Protein AF-A0A238WGT2-F1 (afdb_monomer_lite)

InterPro domains:
  IPR007325 Kynurenine formamidase/cyclase-like [PF04199] (115-267)
  IPR007325 Kynurenine formamidase/cyclase-like [PTHR31118] (104-323)
  IPR037175 Kynurenine formamidase superfamily [G3DSA:3.50.30.50] (111-325)
  IPR037175 Kynurenine formamidase superfamily [SSF102198] (112-325)

Structure (mmCIF, N/CA/C/O backbone):
data_AF-A0A238WGT2-F1
#
_entry.id   AF-A0A238WGT2-F1
#
loop_
_atom_site.group_PDB
_atom_site.id
_atom_site.type_symbol
_atom_site.label_atom_id
_atom_site.label_alt_id
_atom_site.label_comp_id
_atom_site.label_asym_id
_atom_site.label_entity_id
_atom_site.label_seq_id
_atom_site.pdbx_PDB_ins_code
_atom_site.Cartn_x
_atom_site.Cartn_y
_atom_site.Cartn_z
_atom_site.occupancy
_atom_site.B_iso_or_equiv
_atom_site.auth_seq_id
_atom_site.auth_comp_id
_atom_site.auth_asym_id
_atom_site.auth_atom_id
_atom_site.pdbx_PDB_model_num
ATOM 1 N N . MET A 1 1 ? -18.413 21.903 -13.017 1.00 26.69 1 MET A N 1
ATOM 2 C CA . MET A 1 1 ? -17.947 20.716 -13.764 1.00 26.69 1 MET A CA 1
ATOM 3 C C . MET A 1 1 ? -17.302 21.183 -15.058 1.00 26.69 1 MET A C 1
ATOM 5 O O . MET A 1 1 ? -17.995 21.780 -15.870 1.00 26.69 1 MET A O 1
ATOM 9 N N . CYS A 1 2 ? -15.996 20.974 -15.221 1.00 23.08 2 CYS A N 1
ATOM 10 C CA . CYS A 1 2 ? -15.289 21.201 -16.483 1.00 23.08 2 CYS A CA 1
ATOM 11 C C . CYS A 1 2 ? -15.112 19.844 -17.167 1.00 23.08 2 CYS A C 1
ATOM 13 O O . CYS A 1 2 ? -14.593 18.926 -16.542 1.00 23.08 2 CYS A O 1
ATOM 15 N N . TYR A 1 3 ? -15.532 19.716 -18.422 1.00 24.19 3 TYR A N 1
ATOM 16 C CA . TYR A 1 3 ? -15.212 18.550 -19.243 1.00 24.19 3 TYR A CA 1
ATOM 17 C C . TYR A 1 3 ? -14.010 18.883 -20.130 1.00 24.19 3 TYR A C 1
ATOM 19 O O . TYR A 1 3 ? -13.953 19.965 -20.715 1.00 24.19 3 TYR A O 1
ATOM 27 N N . LEU A 1 4 ? -13.052 17.960 -20.219 1.00 26.59 4 LEU A N 1
ATOM 28 C CA . LEU A 1 4 ? -11.922 18.031 -21.141 1.00 26.59 4 LEU A CA 1
ATOM 29 C C . LEU A 1 4 ? -12.291 17.255 -22.411 1.00 26.59 4 LEU A C 1
ATOM 31 O O . LEU A 1 4 ? -12.541 16.055 -22.344 1.00 26.59 4 LEU A O 1
ATOM 35 N N . ALA A 1 5 ? -12.321 17.923 -23.563 1.00 28.22 5 ALA A N 1
ATOM 36 C CA . ALA A 1 5 ? -12.436 17.267 -24.863 1.00 28.22 5 ALA A CA 1
ATOM 37 C C . ALA A 1 5 ? -11.091 17.369 -25.596 1.00 28.22 5 ALA A C 1
ATOM 39 O O . ALA A 1 5 ? -10.565 18.466 -25.779 1.00 28.22 5 ALA A O 1
ATOM 40 N N . ILE A 1 6 ? -10.530 16.229 -26.004 1.00 28.89 6 ILE A N 1
ATOM 41 C CA . ILE A 1 6 ? -9.294 16.160 -26.793 1.00 28.89 6 ILE A CA 1
ATOM 42 C C . ILE A 1 6 ? -9.681 16.185 -28.273 1.00 28.89 6 ILE A C 1
ATOM 44 O O . ILE A 1 6 ? -10.348 15.271 -28.751 1.00 28.89 6 ILE A O 1
ATOM 48 N N . VAL A 1 7 ? -9.242 17.205 -29.012 1.00 28.61 7 VAL A N 1
ATOM 49 C CA . VAL A 1 7 ? -9.405 17.277 -30.473 1.00 28.61 7 VAL A CA 1
ATOM 50 C C . VAL A 1 7 ? -8.024 17.223 -31.125 1.00 28.61 7 VAL A C 1
ATOM 52 O O . VAL A 1 7 ? -7.160 18.040 -30.810 1.00 28.61 7 VAL A O 1
ATOM 55 N N . ARG A 1 8 ? -7.805 16.265 -32.036 1.00 30.17 8 ARG A N 1
ATOM 56 C CA . ARG A 1 8 ? -6.614 16.213 -32.904 1.00 30.17 8 ARG A CA 1
ATOM 57 C C . ARG A 1 8 ? -6.894 16.971 -34.204 1.00 30.17 8 ARG A C 1
ATOM 59 O O . ARG A 1 8 ? -7.893 16.690 -34.861 1.00 30.17 8 ARG A O 1
ATOM 66 N N . ARG A 1 9 ? -5.997 17.875 -34.612 1.00 30.17 9 ARG A N 1
ATOM 67 C CA . ARG A 1 9 ? -5.929 18.364 -36.001 1.00 30.17 9 ARG A CA 1
ATOM 68 C C . ARG A 1 9 ? -5.002 17.469 -36.821 1.00 30.17 9 ARG A C 1
ATOM 70 O O . ARG A 1 9 ? -3.969 17.026 -36.330 1.00 30.17 9 ARG A O 1
ATOM 77 N N . CYS A 1 10 ? -5.368 17.230 -38.073 1.00 30.31 10 CYS A N 1
ATOM 78 C CA . CYS A 1 10 ? -4.469 16.731 -39.107 1.00 30.31 10 CYS A CA 1
ATOM 79 C C . CYS A 1 10 ? -4.524 17.740 -40.251 1.00 30.31 10 CYS A C 1
ATOM 81 O O . CYS A 1 10 ? -5.537 17.823 -40.942 1.00 30.31 10 CYS A O 1
ATOM 83 N N . ASP A 1 11 ? -3.457 18.512 -40.427 1.00 40.62 11 ASP A N 1
ATOM 84 C CA . ASP A 1 11 ? -3.328 19.427 -41.556 1.00 40.62 11 ASP A CA 1
ATOM 85 C C . ASP A 1 11 ? -2.572 18.686 -42.669 1.00 40.62 11 ASP A C 1
ATOM 87 O O . ASP A 1 11 ? -1.388 18.379 -42.538 1.00 40.62 11 ASP A O 1
ATOM 91 N N . GLY A 1 12 ? -3.262 18.350 -43.761 1.00 35.09 12 GLY A N 1
ATOM 92 C CA . GLY A 1 12 ? -2.649 17.734 -44.937 1.00 35.09 12 GLY A CA 1
ATOM 93 C C . GLY A 1 12 ? -3.523 17.896 -46.175 1.00 35.09 12 GLY A C 1
ATOM 94 O O . GLY A 1 12 ? -4.559 17.249 -46.299 1.00 35.09 12 GLY A O 1
ATOM 95 N N . SER A 1 13 ? -3.116 18.765 -47.100 1.00 41.12 13 SER A N 1
ATOM 96 C CA . SER A 1 13 ? -3.701 18.877 -48.437 1.00 41.12 13 SER A CA 1
ATOM 97 C C . SER A 1 13 ? -3.172 17.748 -49.333 1.00 41.12 13 SER A C 1
ATOM 99 O O . SER A 1 13 ? -1.973 17.653 -49.584 1.00 41.12 13 SER A O 1
ATOM 101 N N . GLY A 1 14 ? -4.060 16.875 -49.815 1.00 37.47 14 GLY A N 1
ATOM 102 C CA . GLY A 1 14 ? -3.740 15.852 -50.819 1.00 37.47 14 GLY A CA 1
ATOM 103 C C . GLY A 1 14 ? -4.192 16.281 -52.216 1.00 37.47 14 GLY A C 1
ATOM 104 O O . GLY A 1 14 ? -5.298 16.797 -52.370 1.00 37.47 14 GLY A O 1
ATOM 105 N N . THR A 1 15 ? -3.357 16.072 -53.235 1.00 40.97 15 THR A N 1
ATOM 106 C CA . THR A 1 15 ? -3.726 16.211 -54.654 1.00 40.97 15 THR A CA 1
ATOM 107 C C . THR A 1 15 ? -4.250 14.884 -55.216 1.00 40.97 15 THR A C 1
ATOM 109 O O . THR A 1 15 ? -3.854 13.802 -54.778 1.00 40.97 15 THR A O 1
ATOM 112 N N . VAL A 1 16 ? -5.175 14.976 -56.176 1.00 36.75 16 VAL A N 1
ATOM 113 C CA . VAL A 1 16 ? -5.841 13.848 -56.850 1.00 36.75 16 VAL A CA 1
ATOM 114 C C . VAL A 1 16 ? -5.266 13.720 -58.260 1.00 36.75 16 VAL A C 1
ATOM 116 O O . VAL A 1 16 ? -5.071 14.741 -58.917 1.00 36.75 16 VAL A O 1
ATOM 119 N N . ASP A 1 17 ? -4.972 12.502 -58.716 1.00 41.25 17 ASP A N 1
ATOM 120 C CA . ASP A 1 17 ? -4.524 12.270 -60.098 1.00 41.25 17 ASP A CA 1
ATOM 121 C C . ASP A 1 17 ? -5.691 12.259 -61.108 1.00 41.25 17 ASP A C 1
ATOM 123 O O . ASP A 1 17 ? -6.863 12.170 -60.736 1.00 41.25 17 ASP A O 1
ATOM 127 N N . ASP A 1 18 ? -5.383 12.303 -62.409 1.00 37.22 18 ASP A N 1
ATOM 128 C CA . ASP A 1 18 ? -6.375 12.369 -63.503 1.00 37.22 18 ASP A CA 1
ATOM 129 C C . ASP A 1 18 ? -7.261 11.110 -63.638 1.00 37.22 18 ASP A C 1
ATOM 131 O O . ASP A 1 18 ? -8.095 11.011 -64.541 1.00 37.22 18 ASP A O 1
ATOM 135 N N . ARG A 1 19 ? -7.096 10.123 -62.748 1.00 38.66 19 ARG A N 1
ATOM 136 C CA . ARG A 1 19 ? -7.958 8.938 -62.633 1.00 38.66 19 ARG A CA 1
ATOM 137 C C . ARG A 1 19 ? -8.710 8.883 -61.301 1.00 38.66 19 ARG A C 1
ATOM 139 O O . ARG A 1 19 ? -9.346 7.871 -61.008 1.00 38.66 19 ARG A O 1
ATOM 146 N N . GLY A 1 20 ? -8.673 9.958 -60.516 1.00 33.28 20 GLY A N 1
ATOM 147 C CA . GLY A 1 20 ? -9.468 10.115 -59.303 1.00 33.28 20 GLY A CA 1
ATOM 148 C C . GLY A 1 20 ? -8.903 9.414 -58.067 1.00 33.28 20 GLY A C 1
ATOM 149 O O . GLY A 1 20 ? -9.661 9.185 -57.123 1.00 33.28 20 GLY A O 1
ATOM 150 N N . ARG A 1 21 ? -7.612 9.053 -58.025 1.00 35.56 21 ARG A N 1
ATOM 151 C CA . ARG A 1 21 ? -7.002 8.470 -56.816 1.00 35.56 21 ARG A CA 1
ATOM 152 C C . ARG A 1 21 ? -6.367 9.553 -55.945 1.00 35.56 21 ARG A C 1
ATOM 154 O O . ARG A 1 21 ? -5.552 10.346 -56.408 1.00 35.56 21 ARG A O 1
ATOM 161 N N . VAL A 1 22 ? -6.728 9.560 -54.660 1.00 35.34 22 VAL A N 1
ATOM 162 C CA . VAL A 1 22 ? -6.072 10.376 -53.628 1.00 35.34 22 VAL A CA 1
ATOM 163 C C . VAL A 1 22 ? -4.760 9.695 -53.242 1.00 35.34 22 VAL A C 1
ATOM 165 O O . VAL A 1 22 ? -4.776 8.586 -52.707 1.00 35.34 22 VAL A O 1
ATOM 168 N N . VAL A 1 23 ? -3.625 10.349 -53.487 1.00 38.75 23 VAL A N 1
ATOM 169 C CA . VAL A 1 23 ? -2.317 9.892 -52.995 1.00 38.75 23 VAL A CA 1
ATOM 170 C C . VAL A 1 23 ? -2.049 10.594 -51.662 1.00 38.75 23 VAL A C 1
ATOM 172 O O . VAL A 1 23 ? -1.598 11.736 -51.629 1.00 38.75 23 VAL A O 1
ATOM 175 N N . ALA A 1 24 ? -2.378 9.950 -50.542 1.00 35.47 24 ALA A N 1
ATOM 176 C CA . ALA A 1 24 ? -2.123 10.513 -49.216 1.00 35.47 24 ALA A CA 1
ATOM 177 C C . ALA A 1 24 ? -0.643 10.340 -48.820 1.00 35.47 24 ALA A C 1
ATOM 179 O O . ALA A 1 24 ? -0.121 9.226 -48.827 1.00 35.47 24 ALA A O 1
ATOM 180 N N . ARG A 1 25 ? 0.032 11.429 -48.424 1.00 35.84 25 ARG A N 1
ATOM 181 C CA . ARG A 1 25 ? 1.231 11.354 -47.568 1.00 35.84 25 ARG A CA 1
ATOM 182 C C . ARG A 1 25 ? 0.781 11.194 -46.111 1.00 35.84 25 ARG A C 1
ATOM 184 O O . ARG A 1 25 ? -0.192 11.820 -45.703 1.00 35.84 25 ARG A O 1
ATOM 191 N N . ALA A 1 26 ? 1.487 10.367 -45.341 1.00 31.38 26 ALA A N 1
ATOM 192 C CA . ALA A 1 26 ? 1.219 10.149 -43.918 1.00 31.38 26 ALA A CA 1
ATOM 193 C C . ALA A 1 26 ? 1.292 11.469 -43.112 1.00 31.38 26 ALA A C 1
ATOM 195 O O . ALA A 1 26 ? 2.243 12.229 -43.317 1.00 31.38 26 ALA A O 1
ATOM 196 N N . PRO A 1 27 ? 0.339 11.765 -42.204 1.00 33.88 27 PRO A N 1
ATOM 197 C CA . PRO A 1 27 ? 0.406 12.962 -41.372 1.00 33.88 27 PRO A CA 1
ATOM 198 C C . PRO A 1 27 ? 1.321 12.748 -40.154 1.00 33.88 27 PRO A C 1
ATOM 200 O O . PRO A 1 27 ? 1.252 11.718 -39.483 1.00 33.88 27 PRO A O 1
ATOM 203 N N . SER A 1 28 ? 2.155 13.746 -39.845 1.00 34.22 28 SER A N 1
ATOM 204 C CA . SER A 1 28 ? 2.862 13.866 -38.566 1.00 34.22 28 SER A CA 1
ATOM 205 C C . SER A 1 28 ? 1.940 14.484 -37.503 1.00 34.22 28 SER A C 1
ATOM 207 O O . SER A 1 28 ? 1.147 15.382 -37.782 1.00 34.22 28 SER A O 1
ATOM 209 N N . LEU A 1 29 ? 2.022 13.997 -36.262 1.00 29.33 29 LEU A N 1
ATOM 210 C CA . LEU A 1 29 ? 1.257 14.523 -35.127 1.00 29.33 29 LEU A CA 1
ATOM 211 C C . LEU A 1 29 ? 1.860 15.848 -34.646 1.00 29.33 29 LEU A C 1
ATOM 213 O O . LEU A 1 29 ? 3.020 15.890 -34.243 1.00 29.33 29 LEU A O 1
ATOM 217 N N . SER A 1 30 ? 1.084 16.933 -34.625 1.00 28.44 30 SER A N 1
ATOM 218 C CA . SER A 1 30 ? 1.462 18.164 -33.918 1.00 28.44 30 SER A CA 1
ATOM 219 C C . SER A 1 30 ? 0.231 18.887 -33.355 1.00 28.44 30 SER A C 1
ATOM 221 O O . SER A 1 30 ? -0.647 19.310 -34.098 1.00 28.44 30 SER A O 1
ATOM 223 N N . SER A 1 31 ? 0.245 19.082 -32.030 1.00 28.31 31 SER A N 1
ATOM 224 C CA . SER A 1 31 ? -0.565 19.981 -31.175 1.00 28.31 31 SER A CA 1
ATOM 225 C C . SER A 1 31 ? -2.000 19.590 -30.741 1.00 28.31 31 SER A C 1
ATOM 227 O O . SER A 1 31 ? -2.835 19.143 -31.523 1.00 28.31 31 SER A O 1
ATOM 229 N N . VAL A 1 32 ? -2.261 19.799 -29.437 1.00 29.34 32 VAL A N 1
ATOM 230 C CA . VAL A 1 32 ? -3.549 19.685 -28.719 1.00 29.34 32 VAL A CA 1
ATOM 231 C C . VAL A 1 32 ? -3.997 21.097 -28.322 1.00 29.34 32 VAL A C 1
ATOM 233 O O . VAL A 1 32 ? -3.206 21.841 -27.746 1.00 29.34 32 VAL A O 1
ATOM 236 N N . LEU A 1 33 ? -5.252 21.467 -28.602 1.00 29.23 33 LEU A N 1
ATOM 237 C CA . LEU A 1 33 ? -5.846 22.748 -28.198 1.00 29.23 33 LEU A CA 1
ATOM 238 C C . LEU A 1 33 ? -6.937 22.506 -27.142 1.00 29.23 33 LEU A C 1
ATOM 240 O O . LEU A 1 33 ? -7.889 21.773 -27.401 1.00 29.23 33 LEU A O 1
ATOM 244 N N . ALA A 1 34 ? -6.818 23.133 -25.970 1.00 28.25 34 ALA A N 1
ATOM 245 C CA . ALA A 1 34 ? -7.840 23.105 -24.924 1.00 28.25 34 ALA A CA 1
ATOM 246 C C . ALA A 1 34 ? -8.763 24.329 -25.047 1.00 28.25 34 ALA A C 1
ATOM 248 O O . ALA A 1 34 ? -8.285 25.462 -25.087 1.00 28.25 34 ALA A O 1
ATOM 249 N N . VAL A 1 35 ? -10.084 24.119 -25.075 1.00 31.41 35 VAL A N 1
ATOM 250 C CA . VAL A 1 35 ? -11.078 25.208 -25.077 1.00 31.41 35 VAL A CA 1
ATOM 251 C C . VAL A 1 35 ? -11.873 25.184 -23.773 1.00 31.41 35 VAL A C 1
ATOM 253 O O . VAL A 1 35 ? -12.402 24.152 -23.368 1.00 31.41 35 VAL A O 1
ATOM 256 N N . ARG A 1 36 ? -11.959 26.344 -23.112 1.00 27.95 36 ARG A N 1
ATOM 257 C CA . ARG A 1 36 ? -12.749 26.569 -21.893 1.00 27.95 36 ARG A CA 1
ATOM 258 C C . ARG A 1 36 ? -14.203 26.852 -22.289 1.00 27.95 36 ARG A C 1
ATOM 260 O O . ARG A 1 36 ? -14.454 27.848 -22.959 1.00 27.95 36 ARG A O 1
ATOM 267 N N . ALA A 1 37 ? -15.151 26.026 -21.853 1.00 35.09 37 ALA A N 1
ATOM 268 C CA . ALA A 1 37 ? -16.579 26.336 -21.946 1.00 35.09 37 ALA A CA 1
ATOM 269 C C . ALA A 1 37 ? -17.114 26.745 -20.564 1.00 35.09 37 ALA A C 1
ATOM 271 O O . ALA A 1 37 ? -16.886 26.044 -19.578 1.00 35.09 37 ALA A O 1
ATOM 272 N N . SER A 1 38 ? -17.817 27.876 -20.483 1.00 29.98 38 SER A N 1
ATOM 273 C CA . SER A 1 38 ? -18.558 28.304 -19.292 1.00 29.98 38 SER A CA 1
ATOM 274 C C . SER A 1 38 ? -20.045 27.989 -19.465 1.00 29.98 38 SER A C 1
ATOM 276 O O . SER A 1 38 ? -20.649 28.325 -20.480 1.00 29.98 38 SER A O 1
ATOM 278 N N . ALA A 1 39 ? -20.650 27.333 -18.473 1.00 31.39 39 ALA A N 1
ATOM 279 C CA . ALA A 1 39 ? -22.094 27.113 -18.430 1.00 31.39 39 ALA A CA 1
ATOM 280 C C . ALA A 1 39 ? -22.787 28.320 -17.775 1.00 31.39 39 ALA A C 1
ATOM 282 O O . ALA A 1 39 ? -22.344 28.777 -16.720 1.00 31.39 39 ALA A O 1
ATOM 283 N N . SER A 1 40 ? -23.875 28.826 -18.365 1.00 34.78 40 SER A N 1
ATOM 284 C CA . SER A 1 40 ? -24.793 29.743 -17.674 1.00 34.78 40 SER A CA 1
ATOM 285 C C . SER A 1 40 ? -25.945 28.959 -17.029 1.00 34.78 40 SER A C 1
ATOM 287 O O . SER A 1 40 ? -26.237 27.826 -17.416 1.00 34.78 40 SER A O 1
ATOM 289 N N . ALA A 1 41 ? -26.583 29.560 -16.019 1.00 34.31 41 ALA A N 1
ATOM 290 C CA . ALA A 1 41 ? -27.496 28.938 -15.049 1.00 34.31 41 ALA A CA 1
ATOM 291 C C . ALA A 1 41 ? -28.841 28.402 -15.600 1.00 34.31 41 ALA A C 1
ATOM 293 O O . ALA A 1 41 ? -29.766 28.150 -14.835 1.00 34.31 41 ALA A O 1
ATOM 294 N N . ALA A 1 42 ? -28.956 28.188 -16.907 1.00 36.97 42 ALA A N 1
ATOM 295 C CA . ALA A 1 42 ? -30.130 27.613 -17.553 1.00 36.97 42 ALA A CA 1
ATOM 296 C C . ALA A 1 42 ? -29.730 26.489 -18.522 1.00 36.97 42 ALA A C 1
ATOM 298 O O . ALA A 1 42 ? -30.092 26.523 -19.692 1.00 36.97 42 ALA A O 1
ATOM 299 N N . GLY A 1 43 ? -28.927 25.525 -18.055 1.00 32.06 43 GLY A N 1
ATOM 300 C CA . GLY A 1 43 ? -28.839 24.161 -18.606 1.00 32.06 43 GLY A CA 1
ATOM 301 C C . GLY A 1 43 ? -28.641 23.978 -20.119 1.00 32.06 43 GLY A C 1
ATOM 302 O O . GLY A 1 43 ? -28.912 22.891 -20.615 1.00 32.06 43 GLY A O 1
ATOM 303 N N . THR A 1 44 ? -28.180 24.987 -20.861 1.00 28.20 44 THR A N 1
ATOM 304 C CA . THR A 1 44 ? -28.072 24.932 -22.325 1.00 28.20 44 THR A CA 1
ATOM 305 C C . THR A 1 44 ? -26.645 25.281 -22.735 1.00 28.20 44 THR A C 1
ATOM 307 O O . THR A 1 44 ? -26.197 26.412 -22.547 1.00 28.20 44 THR A O 1
ATOM 310 N N . LEU A 1 45 ? -25.915 24.303 -23.282 1.00 31.64 45 LEU A N 1
ATOM 311 C CA . LEU A 1 45 ? -24.632 24.537 -23.947 1.00 31.64 45 LEU A CA 1
ATOM 312 C C . LEU A 1 45 ? -24.900 25.215 -25.297 1.00 31.64 45 LEU A C 1
ATOM 314 O O . LEU A 1 45 ? -25.470 24.602 -26.196 1.00 31.64 45 LEU A O 1
ATOM 318 N N . ALA A 1 46 ? -24.473 26.466 -25.454 1.00 29.34 46 ALA A N 1
ATOM 319 C CA . ALA A 1 46 ? -24.442 27.118 -26.757 1.00 29.34 46 ALA A CA 1
ATOM 320 C C . ALA A 1 46 ? -23.103 26.807 -27.446 1.00 29.34 46 ALA A C 1
ATOM 322 O O . ALA A 1 46 ? -22.052 27.276 -27.012 1.00 29.34 46 ALA A O 1
ATOM 323 N N . VAL A 1 47 ? -23.145 26.010 -28.516 1.00 37.00 47 VAL A N 1
ATOM 324 C CA . VAL A 1 47 ? -22.014 25.806 -29.436 1.00 37.00 47 VAL A CA 1
ATOM 325 C C . VAL A 1 47 ? -22.177 26.793 -30.605 1.00 37.00 47 VAL A C 1
ATOM 327 O O . VAL A 1 47 ? -23.287 26.893 -31.132 1.00 37.00 47 VAL A O 1
ATOM 330 N N . PRO A 1 48 ? -21.142 27.555 -31.018 1.00 29.91 48 PRO A N 1
ATOM 331 C CA . PRO A 1 48 ? -21.267 28.516 -32.116 1.00 29.91 48 PRO A CA 1
ATOM 332 C C . PRO A 1 48 ? -21.622 27.824 -33.441 1.00 29.91 48 PRO A C 1
ATOM 334 O O . PRO A 1 48 ? -21.156 26.723 -33.718 1.00 29.91 48 PRO A O 1
ATOM 337 N N . ALA A 1 49 ? -22.428 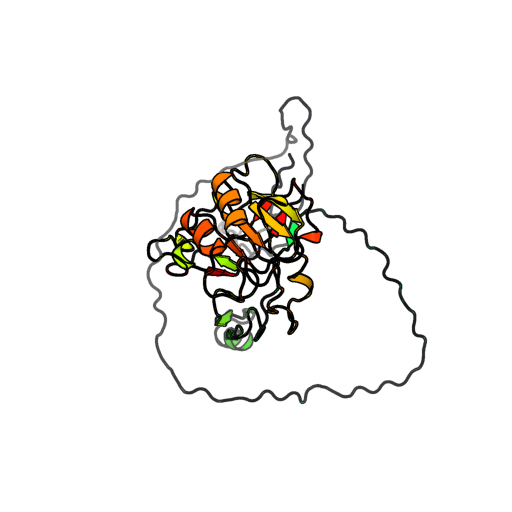28.490 -34.270 1.00 30.61 49 ALA A N 1
ATOM 338 C CA . ALA A 1 49 ? -23.175 27.921 -35.399 1.00 30.61 49 ALA A CA 1
ATOM 339 C C . ALA A 1 49 ? -22.368 27.476 -36.644 1.00 30.61 49 ALA A C 1
ATOM 341 O O . ALA A 1 49 ? -22.944 27.326 -37.718 1.00 30.61 49 ALA A O 1
ATOM 342 N N . GLU A 1 50 ? -21.074 27.186 -36.531 1.00 34.06 50 GLU A N 1
ATOM 343 C CA . GLU A 1 50 ? -20.304 26.576 -37.623 1.00 34.06 50 GLU A CA 1
ATOM 344 C C . GLU A 1 50 ? -19.556 25.339 -37.127 1.00 34.06 50 GLU A C 1
ATOM 346 O O . GLU A 1 50 ? -18.362 25.358 -36.837 1.00 34.06 50 GLU A O 1
ATOM 351 N N . SER A 1 51 ? -20.269 24.220 -36.990 1.00 28.53 51 SER A N 1
ATOM 352 C CA . SER A 1 51 ? -19.638 22.913 -36.772 1.00 28.53 51 SER A CA 1
ATOM 353 C C . SER A 1 51 ? -20.487 21.816 -37.414 1.00 28.53 51 SER A C 1
ATOM 355 O O . SER A 1 51 ? -21.598 21.520 -36.973 1.00 28.53 51 SER A O 1
ATOM 357 N N . ARG A 1 52 ? -19.982 21.211 -38.494 1.00 27.47 52 ARG A N 1
ATOM 358 C CA . ARG A 1 52 ? -20.596 20.030 -39.118 1.00 27.47 52 ARG A CA 1
ATOM 359 C C . ARG A 1 52 ? -20.163 18.782 -38.350 1.00 27.47 52 ARG A C 1
ATOM 361 O O . ARG A 1 52 ? -18.975 18.599 -38.114 1.00 27.47 52 ARG A O 1
ATOM 368 N N . HIS A 1 53 ? -21.125 17.940 -37.982 1.00 29.30 53 HIS A N 1
ATOM 369 C CA . HIS A 1 53 ? -20.911 16.706 -37.224 1.00 29.30 53 HIS A CA 1
ATOM 370 C C . HIS A 1 53 ? -21.285 15.501 -38.090 1.00 29.30 53 HIS A C 1
ATOM 372 O O . HIS A 1 53 ? -22.299 15.539 -38.787 1.00 29.30 53 HIS A O 1
ATOM 378 N N . ALA A 1 54 ? -20.501 14.427 -38.012 1.00 27.33 54 ALA A N 1
ATOM 379 C CA . ALA A 1 54 ? -20.873 13.117 -38.534 1.00 27.33 54 ALA A CA 1
ATOM 380 C C . ALA A 1 54 ? -20.397 12.026 -37.563 1.00 27.33 54 ALA A C 1
ATOM 382 O O . ALA A 1 54 ? -19.250 12.045 -37.120 1.00 27.33 54 ALA A O 1
ATOM 383 N N . PHE A 1 55 ? -21.301 11.105 -37.228 1.00 28.55 55 PHE A N 1
ATOM 384 C CA . PHE A 1 55 ? -21.028 9.877 -36.477 1.00 28.55 55 PHE A CA 1
ATOM 385 C C . PHE A 1 55 ? -20.511 8.788 -37.421 1.00 28.55 55 PHE A C 1
ATOM 387 O O . PHE A 1 55 ? -20.945 8.737 -38.573 1.00 28.55 55 PHE A O 1
ATOM 394 N N . LEU A 1 56 ? -19.668 7.871 -36.928 1.00 25.08 56 LEU A N 1
ATOM 395 C CA . LEU A 1 56 ? -19.459 6.595 -37.612 1.00 25.08 56 LEU A CA 1
ATOM 396 C C . LEU A 1 56 ? -19.344 5.397 -36.660 1.00 25.08 56 LEU A C 1
ATOM 398 O O . LEU A 1 56 ? -18.720 5.460 -35.605 1.00 25.08 56 LEU A O 1
ATOM 402 N N . ASP A 1 57 ? -20.014 4.342 -37.115 1.00 26.00 57 ASP A N 1
ATOM 403 C CA . ASP A 1 57 ? -20.270 3.010 -36.570 1.00 26.00 57 ASP A CA 1
ATOM 404 C C . ASP A 1 57 ? -18.996 2.137 -36.510 1.00 26.00 57 ASP A C 1
ATOM 406 O O . ASP A 1 57 ? -18.184 2.145 -37.437 1.00 26.00 57 ASP A O 1
ATOM 410 N N . LEU A 1 58 ? -18.827 1.378 -35.420 1.00 30.19 58 LEU A N 1
ATOM 411 C CA . LEU A 1 58 ? -17.673 0.513 -35.135 1.00 30.19 58 LEU A CA 1
ATOM 412 C C . LEU A 1 58 ? -17.975 -0.962 -35.437 1.00 30.19 58 LEU A C 1
ATOM 414 O O . LEU A 1 58 ? -17.821 -1.829 -34.577 1.00 30.19 58 LEU A O 1
ATOM 418 N N . THR A 1 59 ? -18.346 -1.272 -36.678 1.00 32.56 59 THR A N 1
ATOM 419 C CA . THR A 1 59 ? -18.490 -2.668 -37.111 1.00 32.56 59 THR A CA 1
ATOM 420 C C . THR A 1 59 ? -17.563 -2.980 -38.285 1.00 32.56 59 THR A C 1
ATOM 422 O O . THR A 1 59 ? -17.969 -2.877 -39.436 1.00 32.56 59 THR A O 1
ATOM 425 N N . ALA A 1 60 ? -16.313 -3.367 -37.992 1.00 28.45 60 ALA A N 1
ATOM 426 C CA . ALA A 1 60 ? -15.470 -4.212 -38.856 1.00 28.45 60 ALA A CA 1
ATOM 427 C C . ALA A 1 60 ? -14.167 -4.636 -38.140 1.00 28.45 60 ALA A C 1
ATOM 429 O O . ALA A 1 60 ? -13.068 -4.237 -38.521 1.00 28.45 60 ALA A O 1
ATOM 430 N N . LEU A 1 61 ? -14.268 -5.477 -37.105 1.00 31.42 61 LEU A N 1
ATOM 431 C CA . LEU A 1 61 ? -13.134 -6.303 -36.671 1.00 31.42 61 LEU A CA 1
ATOM 432 C C . LEU A 1 61 ? -12.939 -7.424 -37.703 1.00 31.42 61 LEU A C 1
ATOM 434 O O . LEU A 1 61 ? -13.633 -8.440 -37.689 1.00 31.42 61 LEU A O 1
ATOM 438 N N . GLY A 1 62 ? -12.021 -7.199 -38.642 1.00 26.11 62 GLY A N 1
ATOM 439 C CA . GLY A 1 62 ? -11.509 -8.220 -39.550 1.00 26.11 62 GLY A CA 1
ATOM 440 C C . GLY A 1 62 ? -10.553 -9.170 -38.822 1.00 26.11 62 GLY A C 1
ATOM 441 O O . GLY A 1 62 ? -9.666 -8.732 -38.097 1.00 26.11 62 GLY A O 1
ATOM 442 N N . ARG A 1 63 ? -10.775 -10.470 -39.028 1.00 30.27 63 ARG A N 1
ATOM 443 C CA . ARG A 1 63 ? -10.021 -11.634 -38.532 1.00 30.27 63 ARG A CA 1
ATOM 444 C C . ARG A 1 63 ? -8.495 -11.446 -38.518 1.00 30.27 63 ARG A C 1
ATOM 446 O O . ARG A 1 63 ? -7.917 -11.071 -39.534 1.00 30.27 63 ARG A O 1
ATOM 453 N N . GLN A 1 64 ? -7.847 -11.844 -37.421 1.00 29.73 64 GLN A N 1
ATOM 454 C CA . GLN A 1 64 ? -6.432 -12.220 -37.429 1.00 29.73 64 GLN A CA 1
ATOM 455 C C . GLN A 1 64 ? -6.306 -13.723 -37.700 1.00 29.73 64 GLN A C 1
ATOM 457 O O . GLN A 1 64 ? -6.799 -14.534 -36.922 1.00 29.73 64 GLN A O 1
ATOM 462 N N . GLU A 1 65 ? -5.613 -14.089 -38.775 1.00 32.38 65 GLU A N 1
ATOM 463 C CA . GLU A 1 65 ? -5.032 -15.421 -38.944 1.00 32.38 65 GLU A CA 1
ATOM 464 C C . GLU A 1 65 ? -3.510 -15.285 -39.104 1.00 32.38 65 GLU A C 1
ATOM 466 O O . GLU A 1 65 ? -3.030 -14.521 -39.938 1.00 32.38 65 GLU A O 1
ATOM 471 N N . GLY A 1 66 ? -2.781 -16.041 -38.275 1.00 33.09 66 GLY A N 1
ATOM 472 C CA . GLY A 1 66 ? -1.484 -16.653 -38.576 1.00 33.09 66 GLY A CA 1
ATOM 473 C C . GLY A 1 66 ? -0.261 -15.755 -38.785 1.00 33.09 66 GLY A C 1
ATOM 474 O O . GLY A 1 66 ? 0.106 -15.459 -39.919 1.00 33.09 66 GLY A O 1
ATOM 475 N N . ARG A 1 67 ? 0.496 -15.498 -37.711 1.00 27.86 67 ARG A N 1
ATOM 476 C CA . ARG A 1 67 ? 1.966 -15.411 -37.786 1.00 27.86 67 ARG A CA 1
ATOM 477 C C . ARG A 1 67 ? 2.580 -16.200 -36.630 1.00 27.86 67 ARG A C 1
ATOM 479 O O . ARG A 1 67 ? 2.445 -15.812 -35.478 1.00 27.86 67 ARG A O 1
ATOM 486 N N . GLU A 1 68 ? 3.203 -17.328 -36.963 1.00 31.14 68 GLU A N 1
ATOM 487 C CA . GLU A 1 68 ? 4.085 -18.086 -36.071 1.00 31.14 68 GLU A CA 1
ATOM 488 C C . GLU A 1 68 ? 5.389 -17.312 -35.826 1.00 31.14 68 GLU A C 1
ATOM 490 O O . GLU A 1 68 ? 5.993 -16.787 -36.762 1.00 31.14 68 GLU A O 1
ATOM 495 N N . GLU A 1 69 ? 5.834 -17.281 -34.569 1.00 34.44 69 GLU A N 1
ATOM 496 C CA . GLU A 1 69 ? 7.192 -16.885 -34.186 1.00 34.44 69 GLU A CA 1
ATOM 497 C C . GLU A 1 69 ? 8.193 -18.013 -34.490 1.00 34.44 69 GLU A C 1
ATOM 499 O O . GLU A 1 69 ? 7.885 -19.188 -34.248 1.00 34.44 69 GLU A O 1
ATOM 504 N N . PRO A 1 70 ? 9.423 -17.714 -34.945 1.00 34.91 70 PRO A N 1
ATOM 505 C CA . PRO A 1 70 ? 10.444 -18.739 -35.063 1.00 34.91 70 PRO A CA 1
ATOM 506 C C . PRO A 1 70 ? 11.011 -19.079 -33.678 1.00 34.91 70 PRO A C 1
ATOM 508 O O . PRO A 1 70 ? 11.752 -18.312 -33.067 1.00 34.91 70 PRO A O 1
ATOM 511 N N . LYS A 1 71 ? 10.686 -20.283 -33.194 1.00 33.94 71 LYS A N 1
ATOM 512 C CA . LYS A 1 71 ? 11.364 -20.922 -32.062 1.00 33.94 71 LYS A CA 1
ATOM 513 C C . LYS A 1 71 ? 12.786 -21.329 -32.445 1.00 33.94 71 LYS A C 1
ATOM 515 O O . LYS A 1 71 ? 12.976 -22.146 -33.342 1.00 33.94 71 LYS A O 1
ATOM 520 N N . GLY A 1 72 ? 13.746 -20.893 -31.633 1.00 31.08 72 GLY A N 1
ATOM 521 C CA . GLY A 1 72 ? 14.980 -21.634 -31.383 1.00 31.08 72 GLY A CA 1
ATOM 522 C C . GLY A 1 72 ? 16.254 -20.813 -31.530 1.00 31.08 72 GLY A C 1
ATOM 523 O O . GLY A 1 72 ? 16.644 -20.482 -32.641 1.00 31.08 72 GLY A O 1
ATOM 524 N N . ARG A 1 73 ? 16.948 -20.590 -30.406 1.00 29.97 73 ARG A N 1
ATOM 525 C CA . ARG A 1 73 ? 18.273 -21.169 -30.105 1.00 29.97 73 ARG A CA 1
ATOM 526 C C . ARG A 1 73 ? 18.815 -20.541 -28.816 1.00 29.97 73 ARG A C 1
ATOM 528 O O . ARG A 1 73 ? 19.138 -19.363 -28.773 1.00 29.97 73 ARG A O 1
ATOM 535 N N . VAL A 1 74 ? 18.885 -21.348 -27.762 1.00 40.44 74 VAL A N 1
ATOM 536 C CA . VAL A 1 74 ? 19.665 -21.056 -26.556 1.00 40.44 74 VAL A CA 1
ATOM 537 C C . VAL A 1 74 ? 21.125 -21.363 -26.867 1.00 40.44 74 VAL A C 1
ATOM 539 O O . VAL A 1 74 ? 21.447 -22.518 -27.117 1.00 40.44 74 VAL A O 1
ATOM 542 N N . ASP A 1 75 ? 21.989 -20.352 -26.854 1.00 30.83 75 ASP A N 1
ATOM 543 C CA . ASP A 1 75 ? 23.437 -20.534 -26.751 1.00 30.83 75 ASP A CA 1
ATOM 544 C C . ASP A 1 75 ? 23.995 -19.571 -25.684 1.00 30.83 75 ASP A C 1
ATOM 546 O O . ASP A 1 75 ? 23.463 -18.489 -25.445 1.00 30.83 75 ASP A O 1
ATOM 550 N N . ALA A 1 76 ? 25.016 -20.061 -24.984 1.00 31.42 76 ALA A N 1
ATOM 551 C CA . ALA A 1 76 ? 25.510 -19.672 -23.665 1.00 31.42 76 ALA A CA 1
ATOM 552 C C . ALA A 1 76 ? 25.729 -18.170 -23.380 1.00 31.42 76 ALA A C 1
ATOM 554 O O . ALA A 1 76 ? 26.299 -17.428 -24.180 1.00 31.42 76 ALA A O 1
ATOM 555 N N . VAL A 1 77 ? 25.388 -17.783 -22.143 1.00 29.80 77 VAL A N 1
ATOM 55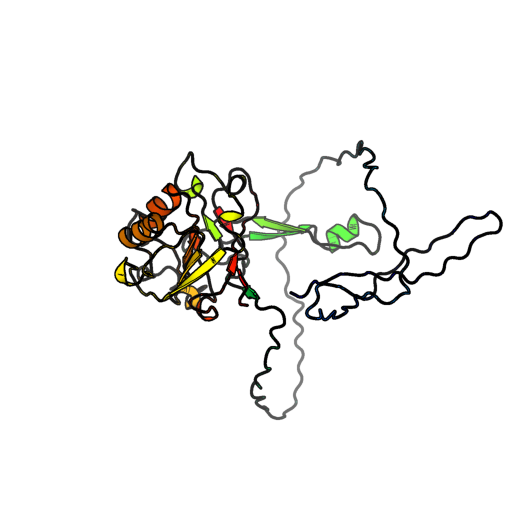6 C CA . VAL A 1 77 ? 25.754 -16.518 -21.488 1.00 29.80 77 VAL A CA 1
ATOM 557 C C . VAL A 1 77 ? 27.275 -16.341 -21.525 1.00 29.80 77 VAL A C 1
ATOM 559 O O . VAL A 1 77 ? 28.015 -17.174 -21.001 1.00 29.80 77 VAL A O 1
ATOM 562 N N . ARG A 1 78 ? 27.749 -15.245 -22.122 1.00 30.88 78 ARG A N 1
ATOM 563 C CA . ARG A 1 78 ? 29.104 -14.733 -21.893 1.00 30.88 78 ARG A CA 1
ATOM 564 C C . ARG A 1 78 ? 29.019 -13.611 -20.869 1.00 30.88 78 ARG A C 1
ATOM 566 O O . ARG A 1 78 ? 28.319 -12.630 -21.097 1.00 30.88 78 ARG A O 1
ATOM 573 N N . GLU A 1 79 ? 29.733 -13.765 -19.759 1.00 28.50 79 GLU A N 1
ATOM 574 C CA . GLU A 1 79 ? 29.963 -12.679 -18.809 1.00 28.50 79 GLU A CA 1
ATOM 575 C C . GLU A 1 79 ? 30.723 -11.547 -19.512 1.00 28.50 79 GLU A C 1
ATOM 577 O O . GLU A 1 79 ? 31.794 -11.764 -20.082 1.00 28.50 79 GLU A O 1
ATOM 582 N N . ALA A 1 80 ? 30.167 -10.339 -19.473 1.00 29.78 80 ALA A N 1
ATOM 583 C CA . ALA A 1 80 ? 30.871 -9.119 -19.830 1.00 29.78 80 ALA A CA 1
ATOM 584 C C . ALA A 1 80 ? 30.876 -8.199 -18.606 1.00 29.78 80 ALA A C 1
ATOM 586 O O . ALA A 1 80 ? 29.821 -7.826 -18.095 1.00 29.78 80 ALA A O 1
ATOM 587 N N . VAL A 1 81 ? 32.072 -7.854 -18.128 1.00 31.11 81 VAL A N 1
ATOM 588 C CA . VAL A 1 81 ? 32.276 -6.810 -17.118 1.00 31.11 81 VAL A CA 1
ATOM 589 C C . VAL A 1 81 ? 32.284 -5.464 -17.853 1.00 31.11 81 VAL A C 1
ATOM 591 O O . VAL A 1 81 ? 33.083 -5.316 -18.781 1.00 31.11 81 VAL A O 1
ATOM 594 N N . PRO A 1 82 ? 31.423 -4.492 -17.504 1.00 33.41 82 PRO A N 1
ATOM 595 C CA . PRO A 1 82 ? 31.431 -3.189 -18.160 1.00 33.41 82 PRO A CA 1
ATOM 596 C C . PRO A 1 82 ? 32.709 -2.400 -17.829 1.00 33.41 82 PRO A C 1
ATOM 598 O O . PRO A 1 82 ? 33.117 -2.305 -16.671 1.00 33.41 82 PRO A O 1
ATOM 601 N N . ASP A 1 83 ? 33.332 -1.834 -18.866 1.00 35.66 83 ASP A N 1
ATOM 602 C CA . ASP A 1 83 ? 34.488 -0.937 -18.781 1.00 35.66 83 ASP A CA 1
ATOM 603 C C . ASP A 1 83 ? 34.017 0.523 -18.646 1.00 35.66 83 ASP A C 1
ATOM 605 O O . ASP A 1 83 ? 33.276 1.034 -19.486 1.00 35.66 83 ASP A O 1
ATOM 609 N N . PHE A 1 84 ? 34.456 1.198 -17.581 1.00 40.47 84 PHE A N 1
ATOM 610 C CA . PHE A 1 84 ? 34.130 2.596 -17.265 1.00 40.47 84 PHE A CA 1
ATOM 611 C C . PHE A 1 84 ? 35.207 3.594 -17.733 1.00 40.47 84 PHE A C 1
ATOM 613 O O . PHE A 1 84 ? 35.270 4.727 -17.251 1.00 40.47 84 PHE A O 1
ATOM 620 N N . SER A 1 85 ? 36.060 3.215 -18.686 1.00 33.28 85 SER A N 1
ATOM 621 C CA . SER A 1 85 ? 37.169 4.045 -19.183 1.00 33.28 85 SER A CA 1
ATOM 622 C C . SER A 1 85 ? 36.765 5.316 -19.964 1.00 33.28 85 SER A C 1
ATOM 624 O O . SER A 1 85 ? 37.635 6.068 -20.401 1.00 33.28 85 SER A O 1
ATOM 626 N N . ALA A 1 86 ? 35.471 5.645 -20.069 1.00 31.83 86 ALA A N 1
ATOM 627 C CA . ALA A 1 86 ? 34.979 6.855 -20.742 1.00 31.83 86 ALA A CA 1
ATOM 628 C C . ALA A 1 86 ? 34.775 8.093 -19.833 1.00 31.83 86 ALA A C 1
ATOM 630 O O . ALA A 1 86 ? 34.241 9.106 -20.289 1.00 31.83 86 ALA A O 1
ATOM 631 N N . CYS A 1 87 ? 35.230 8.080 -18.575 1.00 30.67 87 CYS A N 1
ATOM 632 C CA . CYS A 1 87 ? 35.269 9.289 -17.739 1.00 30.67 87 CYS A CA 1
ATOM 633 C C . CYS A 1 87 ? 36.549 10.101 -18.010 1.00 30.67 87 CYS A C 1
ATOM 635 O O . CYS A 1 87 ? 37.558 9.998 -17.307 1.00 30.67 87 CYS A O 1
ATOM 637 N N . GLY A 1 88 ? 36.508 10.912 -19.067 1.00 27.58 88 GLY A N 1
ATOM 638 C CA . GLY A 1 88 ? 37.582 11.835 -19.425 1.00 27.58 88 GLY A CA 1
ATOM 639 C C . GLY A 1 88 ? 37.843 12.887 -18.340 1.00 27.58 88 GLY A C 1
ATOM 640 O O . GLY A 1 88 ? 36.942 13.607 -17.915 1.00 27.58 88 GLY A O 1
ATOM 641 N N . HIS A 1 89 ? 39.106 12.999 -17.926 1.00 33.00 89 HIS A N 1
ATOM 642 C CA . HIS A 1 89 ? 39.621 14.084 -17.094 1.00 33.00 89 HIS A CA 1
ATOM 643 C C . HIS A 1 89 ? 39.684 15.385 -17.912 1.00 33.00 89 HIS A C 1
ATOM 645 O O . HIS A 1 89 ? 40.593 15.578 -18.719 1.00 33.00 89 HIS A O 1
ATOM 651 N N . GLY A 1 90 ? 38.727 16.286 -17.692 1.00 27.92 90 GLY A N 1
ATOM 652 C CA . GLY A 1 90 ? 38.753 17.655 -18.208 1.00 27.92 90 GLY A CA 1
ATOM 653 C C . GLY A 1 90 ? 39.206 18.641 -17.133 1.00 27.92 90 GLY A C 1
ATOM 654 O O . GLY A 1 90 ? 38.433 18.990 -16.248 1.00 27.92 90 GLY A O 1
ATOM 655 N N . SER A 1 91 ? 40.458 19.090 -17.216 1.00 27.23 91 SER A N 1
ATOM 656 C CA . SER A 1 91 ? 40.996 20.211 -16.437 1.00 27.23 91 SER A CA 1
ATOM 657 C C . SER A 1 91 ? 40.520 21.539 -17.028 1.00 27.23 91 SER A C 1
ATOM 659 O O . SER A 1 91 ? 40.779 21.803 -18.202 1.00 27.23 91 SER A O 1
ATOM 661 N N . LEU A 1 92 ? 39.889 22.393 -16.217 1.00 30.70 92 LEU A N 1
ATOM 662 C CA . LEU A 1 92 ? 39.792 23.830 -16.475 1.00 30.70 92 LEU A CA 1
ATOM 663 C C . LEU A 1 92 ? 39.999 24.601 -15.167 1.00 30.70 92 LEU A C 1
ATOM 665 O O . LEU A 1 92 ? 39.174 24.575 -14.258 1.00 30.70 92 LEU A O 1
ATOM 669 N N . ALA A 1 93 ? 41.139 25.286 -15.099 1.00 26.44 93 ALA A N 1
ATOM 670 C CA . ALA A 1 93 ? 41.440 26.313 -14.117 1.00 26.44 93 ALA A CA 1
ATOM 671 C C . ALA A 1 93 ? 40.670 27.604 -14.446 1.00 26.44 93 ALA A C 1
ATOM 673 O O . ALA A 1 93 ? 40.615 28.013 -15.607 1.00 26.44 93 ALA A O 1
ATOM 674 N N . GLY A 1 94 ? 40.135 28.276 -13.424 1.00 27.95 94 GLY A N 1
ATOM 675 C CA . GLY A 1 94 ? 39.581 29.623 -13.559 1.00 27.95 94 GLY A CA 1
ATOM 676 C C . GLY A 1 94 ? 38.671 30.025 -12.402 1.00 27.95 94 GLY A C 1
ATOM 677 O O . GLY A 1 94 ? 37.490 29.698 -12.400 1.00 27.95 94 GLY A O 1
ATOM 678 N N . ASP A 1 95 ? 39.228 30.765 -11.443 1.00 29.23 95 ASP A N 1
ATOM 679 C CA . ASP A 1 95 ? 38.513 31.422 -10.346 1.00 29.23 95 ASP A CA 1
ATOM 680 C C . ASP A 1 95 ? 37.337 32.280 -10.838 1.00 29.23 95 ASP A C 1
ATOM 682 O O . ASP A 1 95 ? 37.533 33.161 -11.681 1.00 29.23 95 ASP A O 1
ATOM 686 N N . ARG A 1 96 ? 36.148 32.099 -10.236 1.00 27.33 96 ARG A N 1
ATOM 687 C CA . ARG A 1 96 ? 35.201 33.178 -9.872 1.00 27.33 96 ARG A CA 1
ATOM 688 C C . ARG A 1 96 ? 33.969 32.656 -9.115 1.00 27.33 96 ARG A C 1
ATOM 690 O O . ARG A 1 96 ? 33.158 31.921 -9.655 1.00 27.33 96 ARG A O 1
ATOM 697 N N . ALA A 1 97 ? 33.848 33.152 -7.882 1.00 25.58 97 ALA A N 1
ATOM 698 C CA . ALA A 1 97 ? 32.636 33.433 -7.108 1.00 25.58 97 ALA A CA 1
ATOM 699 C C . ALA A 1 97 ? 31.529 32.360 -7.047 1.00 25.58 97 ALA A C 1
ATOM 701 O O . ALA A 1 97 ? 30.657 32.266 -7.906 1.00 25.58 97 ALA A O 1
ATOM 702 N N . VAL A 1 98 ? 31.484 31.672 -5.903 1.00 28.27 98 VAL A N 1
ATOM 703 C CA . VAL A 1 98 ? 30.292 30.994 -5.384 1.00 28.27 98 VAL A CA 1
ATOM 704 C C . VAL A 1 98 ? 29.192 32.042 -5.188 1.00 28.27 98 VAL A C 1
ATOM 706 O O . VAL A 1 98 ? 29.270 32.872 -4.283 1.00 28.27 98 VAL A O 1
ATOM 709 N N . SER A 1 99 ? 28.178 32.028 -6.052 1.00 26.39 99 SER A N 1
ATOM 710 C CA . SER A 1 99 ? 26.931 32.759 -5.840 1.00 26.39 99 SER A CA 1
ATOM 711 C C . SER A 1 99 ? 25.883 31.760 -5.370 1.00 26.39 99 SER A C 1
ATOM 713 O O . SER A 1 99 ? 25.469 30.871 -6.109 1.00 26.39 99 SER A O 1
ATOM 715 N N . THR A 1 100 ? 25.506 31.872 -4.102 1.00 28.00 100 THR A N 1
ATOM 716 C CA . THR A 1 100 ? 24.397 31.143 -3.498 1.00 28.00 100 THR A CA 1
ATOM 717 C C . THR A 1 100 ? 23.084 31.661 -4.082 1.00 28.00 100 THR A C 1
ATOM 719 O O . THR A 1 100 ? 22.553 32.691 -3.667 1.00 28.00 100 THR A O 1
ATOM 722 N N . CYS A 1 101 ? 22.536 30.952 -5.067 1.00 25.27 101 CYS A N 1
ATOM 723 C CA . CYS A 1 101 ? 21.167 31.174 -5.516 1.00 25.27 101 CYS A CA 1
ATOM 724 C C . CYS A 1 101 ? 20.228 30.557 -4.476 1.00 25.27 101 CYS A C 1
ATOM 726 O O . CYS A 1 101 ? 20.006 29.349 -4.447 1.00 25.27 101 CYS A O 1
ATOM 728 N N . ALA A 1 102 ? 19.696 31.412 -3.603 1.00 26.27 102 ALA A N 1
ATOM 729 C CA . ALA A 1 102 ? 18.551 31.104 -2.767 1.00 26.27 102 ALA A CA 1
ATOM 730 C C . ALA A 1 102 ? 17.434 30.488 -3.623 1.00 26.27 102 ALA A C 1
ATOM 732 O O . ALA A 1 102 ? 17.031 31.069 -4.637 1.00 26.27 102 ALA A O 1
ATOM 733 N N . ALA A 1 103 ? 16.950 29.318 -3.205 1.00 27.34 103 ALA A N 1
ATOM 734 C CA . ALA A 1 103 ? 15.743 28.710 -3.732 1.00 27.34 103 ALA A CA 1
ATOM 735 C C . ALA A 1 103 ? 14.599 29.716 -3.563 1.00 27.34 103 ALA A C 1
ATOM 737 O O . ALA A 1 103 ? 14.149 30.001 -2.456 1.00 27.34 103 ALA A O 1
ATOM 738 N N . ARG A 1 104 ? 14.191 30.331 -4.672 1.00 32.88 104 ARG A N 1
ATOM 739 C CA . ARG A 1 104 ? 12.947 31.086 -4.730 1.00 32.88 104 ARG A CA 1
ATOM 740 C C . ARG A 1 104 ? 11.831 30.064 -4.832 1.00 32.88 104 ARG A C 1
ATOM 742 O O . ARG A 1 104 ? 11.829 29.285 -5.782 1.00 32.88 104 ARG A O 1
ATOM 749 N N . ASP A 1 105 ? 10.923 30.106 -3.862 1.00 37.44 105 ASP A N 1
ATOM 750 C CA . ASP A 1 105 ? 9.603 29.485 -3.905 1.00 37.44 105 ASP A CA 1
ATOM 751 C C . ASP A 1 105 ? 8.966 29.716 -5.277 1.00 37.44 105 ASP A C 1
ATOM 753 O O . ASP A 1 105 ? 8.418 30.780 -5.580 1.00 37.44 105 ASP A O 1
ATOM 757 N N . ALA A 1 106 ? 9.071 28.711 -6.139 1.00 34.88 106 ALA A N 1
ATOM 758 C CA . ALA A 1 106 ? 8.271 28.628 -7.338 1.00 34.88 106 ALA A CA 1
ATOM 759 C C . ALA A 1 106 ? 6.928 28.055 -6.896 1.00 34.88 106 ALA A C 1
ATOM 761 O O . ALA A 1 106 ? 6.768 26.843 -6.771 1.00 34.88 106 ALA A O 1
ATOM 762 N N . GLY A 1 107 ? 5.985 28.956 -6.611 1.00 32.34 107 GLY A N 1
ATOM 763 C CA . GLY A 1 107 ? 4.586 28.623 -6.394 1.00 32.34 107 GLY A CA 1
ATOM 764 C C . GLY A 1 107 ? 4.104 27.693 -7.503 1.00 32.34 107 GLY A C 1
ATOM 765 O O . GLY A 1 107 ? 3.970 28.087 -8.663 1.00 32.34 107 GLY A O 1
ATOM 766 N N . MET A 1 108 ? 3.901 26.436 -7.130 1.00 35.56 108 MET A N 1
ATOM 767 C CA . MET A 1 108 ? 3.416 25.386 -8.000 1.00 35.56 108 MET A CA 1
ATOM 768 C C . MET A 1 108 ? 1.954 25.709 -8.306 1.00 35.56 108 MET A C 1
ATOM 770 O O . MET A 1 108 ? 1.095 25.653 -7.429 1.00 35.56 108 MET A O 1
ATOM 774 N N . ILE A 1 109 ? 1.655 26.101 -9.543 1.00 36.69 109 ILE A N 1
ATOM 775 C CA . ILE A 1 109 ? 0.271 26.145 -10.013 1.00 36.69 109 ILE A CA 1
ATOM 776 C C . ILE A 1 109 ? -0.170 24.680 -10.117 1.00 36.69 109 ILE A C 1
ATOM 778 O O . ILE A 1 109 ? 0.104 24.012 -11.114 1.00 36.69 109 ILE A O 1
ATOM 782 N N . VAL A 1 110 ? -0.792 24.161 -9.054 1.00 45.59 110 VAL A N 1
ATOM 783 C CA . VAL A 1 110 ? -1.315 22.791 -8.968 1.00 45.59 110 VAL A CA 1
ATOM 784 C C . VAL A 1 110 ? -2.563 22.698 -9.847 1.00 45.59 110 VAL A C 1
ATOM 786 O O . VAL A 1 110 ? -3.693 22.817 -9.390 1.00 45.59 110 VAL A O 1
ATOM 789 N N . LEU A 1 111 ? -2.358 22.556 -11.156 1.00 50.44 111 LEU A N 1
ATOM 790 C CA . LEU A 1 111 ? -3.438 22.362 -12.131 1.00 50.44 111 LEU A CA 1
ATOM 791 C C . LEU A 1 111 ? -3.979 20.919 -12.134 1.00 50.44 111 LEU A C 1
ATOM 793 O O . LEU A 1 111 ? -4.986 20.653 -12.783 1.00 50.44 111 LEU A O 1
ATOM 797 N N . MET A 1 112 ? -3.359 20.011 -11.371 1.00 59.16 112 MET A N 1
ATOM 798 C CA . MET A 1 112 ? -3.875 18.677 -11.065 1.00 59.16 112 MET A CA 1
ATOM 799 C C . MET A 1 112 ? -3.445 18.313 -9.638 1.00 59.16 112 MET A C 1
ATOM 801 O O . MET A 1 112 ? -2.255 18.134 -9.388 1.00 59.16 112 MET A O 1
ATOM 805 N N . GLY A 1 113 ? -4.392 18.253 -8.698 1.00 87.62 113 GLY A N 1
ATOM 806 C CA . GLY A 1 113 ? -4.157 17.971 -7.275 1.00 87.62 113 GLY A CA 1
ATOM 807 C C . GLY A 1 113 ? -3.821 16.510 -6.979 1.00 87.62 113 GLY A C 1
ATOM 808 O O . GLY A 1 113 ? -4.393 15.936 -6.063 1.00 87.62 113 GLY A O 1
ATOM 809 N N . LEU A 1 114 ? -2.963 15.877 -7.781 1.00 96.81 114 LEU A N 1
ATOM 810 C CA . LEU A 1 114 ? -2.527 14.499 -7.562 1.00 96.81 114 LEU A CA 1
ATOM 811 C C . LEU A 1 114 ? -1.247 14.485 -6.728 1.00 96.81 114 LEU A C 1
ATOM 813 O O . LEU A 1 114 ? -0.249 15.100 -7.102 1.00 96.81 114 LEU A O 1
ATOM 817 N N . ILE A 1 115 ? -1.287 13.761 -5.617 1.00 97.81 115 ILE A N 1
ATOM 818 C CA . ILE A 1 115 ? -0.161 13.544 -4.715 1.00 97.81 115 ILE A CA 1
ATOM 819 C C . ILE A 1 115 ? 0.241 12.083 -4.839 1.00 97.81 115 ILE A C 1
ATOM 821 O O . ILE A 1 115 ? -0.576 11.189 -4.628 1.00 97.81 115 ILE A O 1
ATOM 825 N N . ASP A 1 116 ? 1.494 11.860 -5.210 1.00 98.38 116 ASP A N 1
ATOM 826 C CA . ASP A 1 116 ? 2.093 10.536 -5.272 1.00 98.38 116 ASP A CA 1
ATOM 827 C C . ASP A 1 116 ? 2.431 10.045 -3.864 1.00 98.38 116 ASP A C 1
ATOM 829 O O . ASP A 1 116 ? 3.029 10.781 -3.079 1.00 98.38 116 ASP A O 1
ATOM 833 N N . LEU A 1 117 ? 2.021 8.818 -3.553 1.00 98.81 117 LEU A N 1
ATOM 834 C CA . LEU A 1 117 ? 2.142 8.220 -2.224 1.00 98.81 117 LEU A CA 1
ATOM 835 C C . LEU A 1 117 ? 2.977 6.938 -2.245 1.00 98.81 117 LEU A C 1
ATOM 837 O O . LEU A 1 117 ? 2.875 6.127 -1.326 1.00 98.81 117 LEU A O 1
ATOM 841 N N . SER A 1 118 ? 3.770 6.741 -3.303 1.00 98.75 118 SER A N 1
ATOM 842 C CA . SER A 1 118 ? 4.576 5.534 -3.489 1.00 98.75 118 SER A CA 1
ATOM 843 C C . SER A 1 118 ? 6.070 5.804 -3.472 1.00 98.75 118 SER A C 1
ATOM 845 O O . SER A 1 118 ? 6.546 6.784 -4.048 1.00 98.75 118 SER A O 1
ATOM 847 N N . HIS A 1 119 ? 6.829 4.875 -2.901 1.00 97.88 119 HIS A N 1
ATOM 848 C CA . HIS A 1 119 ? 8.274 4.840 -3.086 1.00 97.88 119 HIS A CA 1
ATOM 849 C C . HIS A 1 119 ? 8.636 4.346 -4.495 1.00 97.88 119 HIS A C 1
ATOM 851 O O . HIS A 1 119 ? 7.990 3.453 -5.048 1.00 97.88 119 HIS A O 1
ATOM 857 N N . ALA A 1 120 ? 9.687 4.920 -5.089 1.00 96.88 120 ALA A N 1
ATOM 858 C CA . ALA A 1 120 ? 10.222 4.441 -6.359 1.00 96.88 120 ALA A CA 1
ATOM 859 C C . ALA A 1 120 ? 10.832 3.041 -6.193 1.00 96.88 120 ALA A C 1
ATOM 861 O O . ALA A 1 120 ? 11.501 2.769 -5.198 1.00 96.88 120 ALA A O 1
ATOM 862 N N . ILE A 1 121 ? 10.611 2.167 -7.180 1.00 97.25 121 ILE A N 1
ATOM 863 C CA . ILE A 1 121 ? 11.234 0.841 -7.222 1.00 97.25 121 ILE A CA 1
ATOM 864 C C . ILE A 1 121 ? 12.559 0.949 -7.974 1.00 97.25 121 ILE A C 1
ATOM 866 O O . ILE A 1 121 ? 12.578 1.267 -9.163 1.00 97.25 121 ILE A O 1
ATOM 870 N N . GLU A 1 122 ? 13.658 0.673 -7.279 1.00 96.88 122 GLU A N 1
ATOM 871 C CA . GLU A 1 122 ? 15.026 0.799 -7.782 1.00 96.88 122 GLU A CA 1
ATOM 872 C C . GLU A 1 122 ? 15.751 -0.546 -7.748 1.00 96.88 122 GLU A C 1
ATOM 874 O O . GLU A 1 122 ? 15.500 -1.381 -6.880 1.00 96.88 122 GLU A O 1
ATOM 879 N N . HIS A 1 123 ? 16.675 -0.762 -8.686 1.00 97.44 123 HIS A N 1
ATOM 880 C CA . HIS A 1 123 ? 17.444 -2.002 -8.759 1.00 97.44 123 HIS A CA 1
ATOM 881 C C . HIS A 1 123 ? 18.198 -2.272 -7.450 1.00 97.44 123 HIS A C 1
ATOM 883 O O . HIS A 1 123 ? 18.890 -1.390 -6.948 1.00 97.44 123 HIS A O 1
ATOM 889 N N . GLN A 1 124 ? 18.090 -3.497 -6.926 1.00 95.81 124 GLN A N 1
ATOM 890 C CA . GLN A 1 124 ? 18.730 -3.941 -5.678 1.00 95.81 124 GLN A CA 1
ATOM 891 C C . GLN A 1 124 ? 18.329 -3.140 -4.429 1.00 95.81 124 GLN A C 1
ATOM 893 O O . GLN A 1 124 ? 18.993 -3.244 -3.398 1.00 95.81 124 GLN A O 1
ATOM 898 N N . MET A 1 125 ? 17.244 -2.362 -4.481 1.00 94.38 125 MET A N 1
ATOM 899 C CA . MET A 1 125 ? 16.764 -1.678 -3.288 1.00 94.38 125 MET A CA 1
ATOM 900 C C . MET A 1 125 ? 16.321 -2.671 -2.210 1.00 94.38 125 MET A C 1
ATOM 902 O O . MET A 1 125 ? 15.745 -3.723 -2.501 1.00 94.38 125 MET A O 1
ATOM 906 N N . THR A 1 126 ? 16.494 -2.281 -0.952 1.00 92.44 126 THR A N 1
ATOM 907 C CA . THR A 1 126 ? 15.915 -2.997 0.185 1.00 92.44 126 THR A CA 1
ATOM 908 C C . THR A 1 126 ? 14.534 -2.421 0.485 1.00 92.44 126 THR A C 1
ATOM 910 O O . THR A 1 126 ? 14.436 -1.287 0.942 1.00 92.44 126 THR A O 1
ATOM 913 N N . THR A 1 127 ? 13.474 -3.199 0.246 1.00 90.88 127 THR A N 1
ATOM 914 C CA . THR A 1 127 ? 12.113 -2.868 0.726 1.00 90.88 127 THR A CA 1
ATOM 915 C C . THR A 1 127 ? 11.916 -3.354 2.157 1.00 90.88 127 THR A C 1
ATOM 917 O O . THR A 1 127 ? 11.616 -2.578 3.056 1.00 90.88 127 THR A O 1
ATOM 920 N N . TYR A 1 128 ? 12.152 -4.648 2.371 1.00 85.56 128 TYR A N 1
ATOM 921 C CA . TYR A 1 128 ? 12.010 -5.304 3.661 1.00 85.56 128 TYR A CA 1
ATOM 922 C C . TYR A 1 128 ? 13.336 -6.001 4.004 1.00 85.56 128 TYR A C 1
ATOM 924 O O . TYR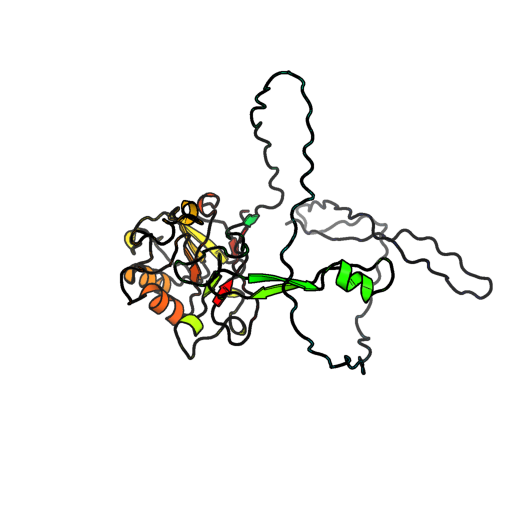 A 1 128 ? 13.860 -6.734 3.155 1.00 85.56 128 TYR A O 1
ATOM 932 N N . PRO A 1 129 ? 13.913 -5.801 5.205 1.00 79.00 129 PRO A N 1
ATOM 933 C CA . PRO A 1 129 ? 15.173 -6.440 5.574 1.00 79.00 129 PRO A CA 1
ATOM 934 C C . PRO A 1 129 ? 15.125 -7.966 5.419 1.00 79.00 129 PRO A C 1
ATOM 936 O O . PRO A 1 129 ? 14.268 -8.639 5.986 1.00 79.00 129 PRO A O 1
ATOM 939 N N . GLY A 1 130 ? 16.068 -8.517 4.653 1.00 83.69 130 GLY A N 1
ATOM 940 C CA . GLY A 1 130 ? 16.187 -9.958 4.414 1.00 83.69 130 GLY A CA 1
ATOM 941 C C . GLY A 1 130 ? 15.459 -10.485 3.173 1.00 83.69 130 GLY A C 1
ATOM 942 O O . GLY A 1 130 ? 15.705 -11.632 2.798 1.00 83.69 130 GLY A O 1
ATOM 943 N N . LEU A 1 131 ? 14.627 -9.682 2.499 1.00 89.44 131 LEU A N 1
ATOM 944 C CA . LEU A 1 131 ? 14.082 -10.047 1.188 1.00 89.44 131 LEU A CA 1
ATOM 945 C C . LEU A 1 131 ? 15.056 -9.664 0.059 1.00 89.44 131 LEU A C 1
ATOM 947 O O . LEU A 1 131 ? 15.705 -8.619 0.148 1.00 89.44 131 LEU A O 1
ATOM 951 N N . PRO A 1 132 ? 15.162 -10.475 -1.014 1.00 94.31 132 PRO A N 1
ATOM 952 C CA . PRO A 1 132 ? 15.914 -10.095 -2.205 1.00 94.31 132 PRO A CA 1
ATOM 953 C C . PRO A 1 132 ? 15.376 -8.801 -2.824 1.00 94.31 132 PRO A C 1
ATOM 955 O O . PRO A 1 132 ? 14.164 -8.649 -2.994 1.00 94.31 132 PRO A O 1
ATOM 958 N N . GLY A 1 133 ? 16.282 -7.893 -3.191 1.00 95.94 133 GLY A N 1
ATOM 959 C CA . GLY A 1 133 ? 15.933 -6.687 -3.936 1.00 95.94 133 GLY A CA 1
ATOM 960 C C . GLY A 1 133 ? 15.527 -6.997 -5.385 1.00 95.94 133 GLY A C 1
ATOM 961 O O . GLY A 1 133 ? 15.868 -8.057 -5.917 1.00 95.94 133 GLY A O 1
ATOM 962 N N . PRO A 1 134 ? 14.810 -6.081 -6.055 1.00 97.56 134 PRO A N 1
ATOM 963 C CA . PRO A 1 134 ? 14.388 -6.266 -7.436 1.00 97.56 134 PRO A CA 1
ATOM 964 C C . PRO A 1 134 ? 15.581 -6.232 -8.406 1.00 97.56 134 PRO A C 1
ATOM 966 O O . PRO A 1 134 ? 16.439 -5.343 -8.386 1.00 97.56 134 PRO A O 1
ATOM 969 N N . GLU A 1 135 ? 15.598 -7.174 -9.337 1.00 98.00 135 GLU A N 1
ATOM 970 C CA . GLU A 1 135 ? 16.504 -7.199 -10.478 1.00 98.00 135 GLU A CA 1
ATOM 971 C C . GLU A 1 135 ? 15.828 -6.513 -11.663 1.00 98.00 135 GLU A C 1
ATOM 973 O O . GLU A 1 135 ? 14.910 -7.066 -12.268 1.00 98.00 135 GLU A O 1
ATOM 978 N N . ILE A 1 136 ? 16.267 -5.294 -11.980 1.00 97.50 136 ILE A N 1
ATOM 979 C CA . ILE A 1 136 ? 15.735 -4.485 -13.074 1.00 97.50 136 ILE A CA 1
ATOM 980 C C . ILE A 1 136 ? 16.793 -4.465 -14.167 1.00 97.50 136 ILE A C 1
ATOM 982 O O . ILE A 1 136 ? 17.932 -4.069 -13.931 1.00 97.50 136 ILE A O 1
ATOM 986 N N . GLY A 1 137 ? 16.420 -4.901 -15.361 1.00 95.62 137 GLY A N 1
ATOM 987 C CA . GLY A 1 137 ? 17.336 -5.011 -16.482 1.00 95.62 137 GLY A CA 1
ATOM 988 C C . GLY A 1 137 ? 16.638 -4.870 -17.822 1.00 95.62 137 GLY A C 1
ATOM 989 O O . GLY A 1 137 ? 15.474 -4.479 -17.920 1.00 95.62 137 GLY A O 1
ATOM 990 N N . VAL A 1 138 ? 17.375 -5.201 -18.874 1.00 96.50 138 VAL A N 1
ATOM 991 C CA . VAL A 1 138 ? 16.942 -5.060 -20.262 1.00 96.50 138 VAL A CA 1
ATOM 992 C C . VAL A 1 138 ? 16.728 -6.450 -20.860 1.00 96.50 138 VAL A C 1
ATOM 994 O O . VAL A 1 138 ? 17.611 -7.299 -20.804 1.00 96.50 138 VAL A O 1
ATOM 997 N N . HIS A 1 139 ? 15.544 -6.689 -21.417 1.00 96.75 139 HIS A N 1
ATOM 998 C CA . HIS A 1 139 ? 15.238 -7.865 -22.230 1.00 96.75 139 HIS A CA 1
ATOM 999 C C . HIS A 1 139 ? 15.672 -7.672 -23.687 1.00 96.75 139 HIS A C 1
ATOM 1001 O O . HIS A 1 139 ? 16.246 -8.577 -24.283 1.00 96.75 139 HIS A O 1
ATOM 1007 N N . LEU A 1 140 ? 15.414 -6.482 -24.236 1.00 97.25 140 LEU A N 1
ATOM 1008 C CA . LEU A 1 140 ? 15.824 -6.057 -25.574 1.00 97.25 140 LEU A CA 1
ATOM 1009 C C . LEU A 1 140 ? 16.363 -4.632 -25.470 1.00 97.25 140 LEU A C 1
ATOM 1011 O O . LEU A 1 140 ? 15.650 -3.769 -24.961 1.00 97.25 140 LEU A O 1
ATOM 1015 N N . SER A 1 141 ? 17.604 -4.385 -25.894 1.00 97.06 141 SER A N 1
ATOM 1016 C CA . SER A 1 141 ? 18.178 -3.031 -25.898 1.00 97.06 141 SER A CA 1
ATOM 1017 C C . SER A 1 141 ? 17.784 -2.265 -27.160 1.00 97.06 141 SER A C 1
ATOM 1019 O O . SER A 1 141 ? 17.283 -2.854 -28.118 1.00 97.06 141 SER A O 1
ATOM 1021 N N . PHE A 1 142 ? 18.051 -0.958 -27.175 1.00 96.56 142 PHE A N 1
ATOM 1022 C CA . PHE A 1 142 ? 17.873 -0.146 -28.378 1.00 96.56 142 PHE A CA 1
ATOM 1023 C C . PHE A 1 142 ? 18.719 -0.688 -29.538 1.00 96.56 142 PHE A C 1
ATOM 1025 O O . PHE A 1 142 ? 18.177 -0.926 -30.612 1.00 96.56 142 PHE A O 1
ATOM 1032 N N . GLU A 1 143 ? 19.992 -1.008 -29.299 1.00 95.81 143 GLU A N 1
ATOM 1033 C CA . GLU A 1 143 ? 20.893 -1.603 -30.295 1.00 95.81 143 GLU A CA 1
ATOM 1034 C C . GLU A 1 143 ? 20.373 -2.964 -30.768 1.00 95.81 143 GLU A C 1
ATOM 1036 O O . GLU A 1 143 ? 20.300 -3.220 -31.967 1.00 95.81 143 GLU A O 1
ATOM 1041 N N . GLY A 1 144 ? 19.926 -3.811 -29.834 1.00 96.00 144 GLY A N 1
ATOM 1042 C CA . GLY A 1 144 ? 19.344 -5.108 -30.165 1.00 96.00 144 GLY A CA 1
ATOM 1043 C C . GLY A 1 144 ? 18.082 -4.977 -31.019 1.00 96.00 144 GLY A C 1
ATOM 1044 O O . GLY A 1 144 ? 17.885 -5.754 -31.950 1.00 96.00 144 GLY A O 1
ATOM 1045 N N . SER A 1 145 ? 17.235 -3.980 -30.753 1.00 97.44 145 SER A N 1
ATOM 1046 C CA . SER A 1 145 ? 16.075 -3.702 -31.604 1.00 97.44 145 SER A CA 1
ATOM 1047 C C . SER A 1 145 ? 16.492 -3.165 -32.981 1.00 97.44 145 SER A C 1
ATOM 1049 O O . SER A 1 145 ? 15.961 -3.619 -33.990 1.00 97.44 145 SER A O 1
ATOM 1051 N N . ALA A 1 146 ? 17.504 -2.299 -33.061 1.00 95.94 146 ALA A N 1
ATOM 1052 C CA . ALA A 1 146 ? 17.990 -1.747 -34.326 1.00 95.94 146 ALA A CA 1
ATOM 1053 C C . ALA A 1 146 ? 18.479 -2.836 -35.301 1.00 95.94 146 ALA A C 1
ATOM 1055 O O . ALA A 1 146 ? 18.357 -2.687 -36.513 1.00 95.94 146 ALA A O 1
ATOM 1056 N N . GLU A 1 147 ? 19.001 -3.952 -34.782 1.00 95.19 147 GLU A N 1
ATOM 1057 C CA . GLU A 1 147 ? 19.424 -5.109 -35.584 1.00 95.19 147 GLU A CA 1
ATOM 1058 C C . GLU A 1 147 ? 18.253 -5.915 -36.178 1.00 95.19 147 GLU A C 1
ATOM 1060 O O . GLU A 1 147 ? 18.434 -6.627 -37.168 1.00 95.19 147 GLU A O 1
ATOM 1065 N N . HIS A 1 148 ? 17.060 -5.823 -35.583 1.00 93.88 148 HIS A N 1
ATOM 1066 C CA . HIS A 1 148 ? 15.896 -6.650 -35.927 1.00 93.88 148 HIS A CA 1
ATOM 1067 C C . HIS A 1 148 ? 14.772 -5.878 -36.635 1.00 93.88 148 HIS A C 1
ATOM 1069 O O . HIS A 1 148 ? 13.900 -6.506 -37.242 1.00 93.88 148 HIS A O 1
ATOM 1075 N N . TYR A 1 149 ? 14.769 -4.546 -36.557 1.00 95.31 149 TYR A N 1
ATOM 1076 C CA . TYR A 1 149 ? 13.714 -3.680 -37.087 1.00 95.31 149 TYR A CA 1
ATOM 1077 C C . TYR A 1 149 ? 14.230 -2.735 -38.182 1.00 95.31 149 TYR A C 1
ATOM 1079 O O . TYR A 1 149 ? 15.431 -2.537 -38.355 1.00 95.31 149 TYR A O 1
ATOM 1087 N N . ASP A 1 150 ? 13.304 -2.166 -38.961 1.00 95.81 150 ASP A N 1
ATOM 1088 C CA . ASP A 1 150 ? 13.642 -1.267 -40.067 1.00 95.81 150 ASP A CA 1
ATOM 1089 C C . ASP A 1 150 ? 14.395 -0.010 -39.580 1.00 95.81 150 ASP A C 1
ATOM 1091 O O . ASP A 1 150 ? 14.114 0.494 -38.484 1.00 95.81 150 ASP A O 1
ATOM 1095 N N . PRO A 1 151 ? 15.290 0.568 -40.411 1.00 94.69 151 PRO A N 1
ATOM 1096 C CA . PRO A 1 151 ? 16.026 1.779 -40.065 1.00 94.69 151 PRO A CA 1
ATOM 1097 C C . PRO A 1 151 ? 15.119 2.901 -39.547 1.00 94.69 151 PRO A C 1
ATOM 1099 O O . PRO A 1 151 ? 14.140 3.281 -40.192 1.00 94.69 151 PRO A O 1
ATOM 1102 N N . GLY A 1 152 ? 15.476 3.458 -38.388 1.00 94.38 152 GLY A N 1
ATOM 1103 C CA . GLY A 1 152 ? 14.688 4.481 -37.695 1.00 94.38 152 GLY A CA 1
ATOM 1104 C C . GLY A 1 152 ? 13.667 3.936 -36.689 1.00 94.38 152 GLY A C 1
ATOM 1105 O O . GLY A 1 152 ? 12.930 4.733 -36.111 1.00 94.38 152 GLY A O 1
ATOM 1106 N N . THR A 1 153 ? 13.626 2.618 -36.457 1.00 95.19 153 THR A N 1
ATOM 1107 C CA . THR A 1 153 ? 12.777 1.981 -35.438 1.00 95.19 153 THR A CA 1
ATOM 1108 C C . THR A 1 153 ? 13.635 1.310 -34.369 1.00 95.19 153 THR A C 1
ATOM 1110 O O . THR A 1 153 ? 14.105 0.194 -34.560 1.00 95.19 153 THR A O 1
ATOM 1113 N N . GLU A 1 154 ? 13.807 1.975 -33.227 1.00 96.94 154 GLU A N 1
ATOM 1114 C CA . GLU A 1 154 ? 14.581 1.458 -32.094 1.00 96.94 154 GLU A CA 1
ATOM 1115 C C . GLU A 1 154 ? 13.799 1.643 -30.789 1.00 96.94 154 GLU A C 1
ATOM 1117 O O . GLU A 1 154 ? 13.167 2.681 -30.567 1.00 96.94 154 GLU A O 1
ATOM 1122 N N . PHE A 1 155 ? 13.823 0.637 -29.920 1.00 97.00 155 PHE A N 1
ATOM 1123 C CA . PHE A 1 155 ? 13.161 0.648 -28.620 1.00 97.00 155 PHE A CA 1
ATOM 1124 C C . PHE A 1 155 ? 13.806 -0.358 -27.666 1.00 97.00 155 PHE A C 1
ATOM 1126 O O . PHE A 1 155 ? 14.373 -1.362 -28.084 1.00 97.00 155 PHE A O 1
ATOM 1133 N N . ALA A 1 156 ? 13.664 -0.119 -26.365 1.00 97.06 156 ALA A N 1
ATOM 1134 C CA . ALA A 1 156 ? 14.066 -1.076 -25.346 1.00 97.06 156 ALA A CA 1
ATOM 1135 C C . ALA A 1 156 ? 12.848 -1.736 -24.690 1.00 97.06 156 ALA A C 1
ATOM 1137 O O . ALA A 1 156 ? 11.825 -1.091 -24.451 1.00 97.06 156 ALA A O 1
ATOM 1138 N N . ILE A 1 157 ? 12.982 -3.016 -24.350 1.00 97.44 157 ILE A N 1
ATOM 1139 C CA . ILE A 1 157 ? 12.042 -3.749 -23.500 1.00 97.44 157 ILE A CA 1
ATOM 1140 C C . ILE A 1 157 ? 12.763 -4.048 -22.193 1.00 97.44 157 ILE A C 1
ATOM 1142 O O . ILE A 1 157 ? 13.790 -4.726 -22.189 1.00 97.44 157 ILE A O 1
ATOM 1146 N N . GLY A 1 158 ? 12.232 -3.545 -21.082 1.00 97.31 158 GLY A N 1
ATOM 1147 C CA . GLY A 1 158 ? 12.731 -3.864 -19.748 1.00 97.31 158 GLY A CA 1
ATOM 1148 C C . GLY A 1 158 ? 12.276 -5.246 -19.276 1.00 97.31 158 GLY A C 1
ATOM 1149 O O . GLY A 1 158 ? 11.232 -5.750 -19.687 1.00 97.31 158 GLY A O 1
ATOM 1150 N N . ARG A 1 159 ? 13.045 -5.846 -18.371 1.00 97.56 159 ARG A N 1
ATOM 1151 C CA . ARG A 1 159 ? 12.660 -7.023 -17.588 1.00 97.56 159 ARG A CA 1
ATOM 1152 C C . ARG A 1 159 ? 12.845 -6.701 -16.117 1.00 97.56 159 ARG A C 1
ATOM 1154 O O . ARG A 1 159 ? 13.852 -6.112 -15.737 1.00 97.56 159 ARG A O 1
ATOM 1161 N N . ILE A 1 160 ? 11.900 -7.148 -15.302 1.00 97.62 160 ILE A N 1
ATOM 1162 C CA . ILE A 1 160 ? 12.009 -7.098 -13.850 1.00 97.62 160 ILE A CA 1
ATOM 1163 C C . ILE A 1 160 ? 11.786 -8.493 -13.262 1.00 97.62 160 ILE A C 1
ATOM 1165 O O . ILE A 1 160 ? 10.907 -9.228 -13.713 1.00 97.62 160 ILE A O 1
ATOM 1169 N N . SER A 1 161 ? 12.607 -8.858 -12.282 1.00 97.31 161 SER A N 1
ATOM 1170 C CA . SER A 1 161 ? 12.418 -10.014 -11.401 1.00 97.31 161 SER A CA 1
ATOM 1171 C C . SER A 1 161 ? 12.431 -9.501 -9.966 1.00 97.31 161 SER A C 1
ATOM 1173 O O . SER A 1 161 ? 13.396 -8.862 -9.560 1.00 97.31 161 SER A O 1
ATOM 1175 N N . MET A 1 162 ? 11.352 -9.701 -9.211 1.00 96.62 162 MET A N 1
ATOM 1176 C CA . MET A 1 162 ? 11.225 -9.134 -7.867 1.00 96.62 162 MET A CA 1
ATOM 1177 C C . MET A 1 162 ? 10.274 -9.941 -6.989 1.00 96.62 162 MET A C 1
ATOM 1179 O O . MET A 1 162 ? 9.389 -10.636 -7.490 1.00 96.62 162 MET A O 1
ATOM 1183 N N . ILE A 1 163 ? 10.432 -9.795 -5.673 1.00 97.12 163 ILE A N 1
ATOM 1184 C CA . ILE A 1 163 ? 9.409 -10.201 -4.709 1.00 97.12 163 ILE A CA 1
ATOM 1185 C C . ILE A 1 163 ? 8.235 -9.227 -4.811 1.00 97.12 163 ILE A C 1
ATOM 1187 O O . ILE A 1 163 ? 8.430 -8.026 -4.963 1.00 97.12 163 ILE A O 1
ATOM 1191 N N . ALA A 1 164 ? 7.008 -9.730 -4.738 1.00 96.69 164 ALA A N 1
ATOM 1192 C CA . ALA A 1 164 ? 5.826 -8.910 -4.984 1.00 96.69 164 ALA A CA 1
ATOM 1193 C C . ALA A 1 164 ? 5.530 -7.885 -3.868 1.00 96.69 164 ALA A C 1
ATOM 1195 O O . ALA A 1 164 ? 4.942 -6.839 -4.123 1.00 96.69 164 ALA A O 1
ATOM 1196 N N . ASN A 1 165 ? 6.030 -8.142 -2.659 1.00 96.81 165 ASN A N 1
ATOM 1197 C CA . ASN A 1 165 ? 6.085 -7.201 -1.542 1.00 96.81 165 ASN A CA 1
ATOM 1198 C C . ASN A 1 165 ? 7.323 -6.278 -1.675 1.00 96.81 165 ASN A C 1
ATOM 1200 O O . ASN A 1 165 ? 8.228 -6.313 -0.844 1.00 96.81 165 ASN A O 1
ATOM 1204 N N . THR A 1 166 ? 7.406 -5.518 -2.776 1.00 97.19 166 THR A N 1
ATOM 1205 C CA . THR A 1 166 ? 8.494 -4.557 -3.075 1.00 97.19 166 THR A CA 1
ATOM 1206 C C . THR A 1 166 ? 7.936 -3.139 -3.217 1.00 97.19 166 THR A C 1
ATOM 1208 O O . THR A 1 166 ? 6.923 -2.939 -3.879 1.00 97.19 166 THR A O 1
ATOM 1211 N N . GLY A 1 167 ? 8.614 -2.133 -2.662 1.00 97.12 167 GLY A N 1
ATOM 1212 C CA . GLY A 1 167 ? 8.138 -0.748 -2.674 1.00 97.12 167 GLY A CA 1
ATOM 1213 C C . GLY A 1 167 ? 6.806 -0.599 -1.939 1.00 97.12 167 GLY A C 1
ATOM 1214 O O . GLY A 1 167 ? 6.539 -1.312 -0.980 1.00 97.12 167 GLY A O 1
ATOM 1215 N N . THR A 1 168 ? 5.960 0.313 -2.408 1.00 98.69 168 THR A N 1
ATOM 1216 C CA . THR A 1 168 ? 4.571 0.442 -1.950 1.00 98.69 168 THR A CA 1
ATOM 1217 C C . THR A 1 168 ? 3.709 -0.603 -2.653 1.00 98.69 168 THR A C 1
ATOM 1219 O O . THR A 1 168 ? 3.633 -0.614 -3.884 1.00 98.69 168 THR A O 1
ATOM 1222 N N . TYR A 1 169 ? 3.054 -1.481 -1.898 1.00 98.69 169 TYR A N 1
ATOM 1223 C CA . TYR A 1 169 ? 2.272 -2.596 -2.444 1.00 98.69 169 TYR A CA 1
ATOM 1224 C C . TYR A 1 169 ? 0.922 -2.747 -1.754 1.00 98.69 169 TYR A C 1
ATOM 1226 O O . TYR A 1 169 ? 0.685 -2.165 -0.698 1.00 98.69 169 TYR A O 1
ATOM 1234 N N . LEU A 1 170 ? 0.042 -3.530 -2.380 1.00 98.81 170 LEU A N 1
ATOM 1235 C CA . LEU A 1 170 ? -1.259 -3.897 -1.835 1.00 98.81 170 LEU A CA 1
ATOM 1236 C C . LEU A 1 170 ? -1.334 -5.403 -1.583 1.00 98.81 170 LEU A C 1
ATOM 1238 O O . LEU A 1 170 ? -0.957 -6.187 -2.456 1.00 98.81 170 LEU A O 1
ATOM 1242 N N . ASP A 1 171 ? -1.917 -5.781 -0.448 1.00 98.75 171 ASP A N 1
ATOM 1243 C CA . ASP A 1 171 ? -2.240 -7.156 -0.085 1.00 98.75 171 ASP A CA 1
ATOM 1244 C C . ASP A 1 171 ? -3.740 -7.438 -0.210 1.00 98.75 171 ASP A C 1
ATOM 1246 O O . ASP A 1 171 ? -4.594 -6.698 0.290 1.00 98.75 171 ASP A O 1
ATOM 1250 N N . THR A 1 172 ? -4.062 -8.551 -0.866 1.00 98.75 172 THR A N 1
ATOM 1251 C CA . THR A 1 172 ? -5.423 -9.099 -0.978 1.00 98.75 172 THR A CA 1
ATOM 1252 C C . THR A 1 172 ? -5.650 -10.228 0.033 1.00 98.75 172 THR A C 1
ATOM 1254 O O . THR A 1 172 ? -4.690 -10.734 0.620 1.00 98.75 172 THR A O 1
ATOM 1257 N N . PRO A 1 173 ? -6.898 -10.691 0.250 1.00 98.62 173 PRO A N 1
ATOM 1258 C CA . PRO A 1 173 ? -7.181 -11.786 1.176 1.00 98.62 173 PRO A CA 1
ATOM 1259 C C . PRO A 1 173 ? -6.378 -13.066 0.926 1.00 98.62 173 PRO A C 1
ATOM 1261 O O . PRO A 1 173 ? -6.004 -13.729 1.897 1.00 98.62 173 PRO A O 1
ATOM 1264 N N . ALA A 1 174 ? -6.041 -13.381 -0.331 1.00 98.31 174 ALA A N 1
ATOM 1265 C CA . ALA A 1 174 ? -5.178 -14.512 -0.680 1.00 98.31 174 ALA A CA 1
ATOM 1266 C C . ALA A 1 174 ? -3.792 -14.467 -0.009 1.00 98.31 174 ALA A C 1
ATOM 1268 O O . ALA A 1 174 ? -3.148 -15.506 0.143 1.00 98.31 174 ALA A O 1
ATOM 1269 N N . HIS A 1 175 ? -3.330 -13.290 0.435 1.00 98.06 175 HIS A N 1
ATOM 1270 C CA . HIS A 1 175 ? -2.033 -13.135 1.099 1.00 98.06 175 HIS A CA 1
ATOM 1271 C C . HIS A 1 175 ? -2.005 -13.883 2.437 1.00 98.06 175 HIS A C 1
ATOM 1273 O O . HIS A 1 175 ? -0.967 -14.390 2.864 1.00 98.06 175 HIS A O 1
ATOM 1279 N N . ARG A 1 176 ? -3.174 -14.003 3.079 1.00 97.69 176 ARG A N 1
ATOM 1280 C CA . ARG A 1 176 ? -3.334 -14.644 4.386 1.00 97.69 176 ARG A CA 1
ATOM 1281 C C . ARG A 1 176 ? -4.180 -15.912 4.346 1.00 97.69 176 ARG A C 1
ATOM 1283 O O . ARG A 1 176 ? -3.907 -16.841 5.107 1.00 97.69 176 ARG A O 1
ATOM 1290 N N . PHE A 1 177 ? -5.187 -15.968 3.478 1.00 98.12 177 PHE A N 1
ATOM 1291 C CA . PHE A 1 177 ? -6.186 -17.033 3.437 1.00 98.12 177 PHE A CA 1
ATOM 1292 C C . PHE A 1 177 ? -6.134 -17.769 2.103 1.00 98.12 177 PHE A C 1
ATOM 1294 O O . PHE A 1 177 ? -6.294 -17.161 1.056 1.00 98.12 177 PHE A O 1
ATOM 1301 N N . ARG A 1 178 ? -5.961 -19.096 2.139 1.00 96.19 178 ARG A N 1
ATOM 1302 C CA . ARG A 1 178 ? -5.824 -19.930 0.927 1.00 96.19 178 ARG A CA 1
ATOM 1303 C C . ARG A 1 178 ? -7.012 -19.823 -0.032 1.00 96.19 178 ARG A C 1
ATOM 1305 O O . ARG A 1 178 ? -6.811 -19.929 -1.232 1.00 96.19 178 ARG A O 1
ATOM 1312 N N . ASP A 1 179 ? -8.207 -19.605 0.512 1.00 96.50 179 ASP A N 1
ATOM 1313 C CA . ASP A 1 179 ? -9.452 -19.456 -0.251 1.00 96.50 179 ASP A CA 1
ATOM 1314 C C . ASP A 1 179 ? -9.825 -17.976 -0.480 1.00 96.50 179 ASP A C 1
ATOM 1316 O O . ASP A 1 179 ? -10.924 -17.665 -0.939 1.00 96.50 179 ASP A O 1
ATOM 1320 N N . GLY A 1 180 ? -8.936 -17.047 -0.111 1.00 97.81 180 GLY A N 1
ATOM 1321 C CA . GLY A 1 180 ? -9.099 -15.623 -0.372 1.00 97.81 180 GLY A CA 1
ATOM 1322 C C . GLY A 1 180 ? -8.933 -15.306 -1.856 1.00 97.81 180 GLY A C 1
ATOM 1323 O O . GLY A 1 180 ? -8.239 -16.016 -2.580 1.00 97.81 180 GLY A O 1
ATOM 1324 N N . HIS A 1 181 ? -9.558 -14.222 -2.312 1.00 98.31 181 HIS A N 1
ATOM 1325 C CA . HIS A 1 181 ? -9.340 -13.749 -3.675 1.00 98.31 181 HIS A CA 1
ATOM 1326 C C . HIS A 1 181 ? -7.947 -13.122 -3.812 1.00 98.31 181 HIS A C 1
ATOM 1328 O O . HIS A 1 181 ? -7.428 -12.524 -2.864 1.00 98.31 181 HIS A O 1
ATOM 1334 N N . ASP A 1 182 ? -7.370 -13.256 -4.998 1.00 98.44 182 ASP A N 1
ATOM 1335 C CA . ASP A 1 182 ? -6.081 -12.694 -5.383 1.00 98.44 182 ASP A CA 1
ATOM 1336 C C . ASP A 1 182 ? -6.251 -11.302 -6.027 1.00 98.44 182 ASP A C 1
ATOM 1338 O O . ASP A 1 182 ? -7.314 -10.673 -5.913 1.00 98.44 182 ASP A O 1
ATOM 1342 N N . LEU A 1 183 ? -5.205 -10.796 -6.689 1.00 98.50 183 LEU A N 1
ATOM 1343 C CA . LEU A 1 183 ? -5.233 -9.501 -7.379 1.00 98.50 183 LEU A CA 1
ATOM 1344 C C . LEU A 1 183 ? -6.158 -9.492 -8.601 1.00 98.50 183 LEU A C 1
ATOM 1346 O O . LEU A 1 183 ? -6.738 -8.451 -8.907 1.00 98.50 183 LEU A O 1
ATOM 1350 N N . ALA A 1 184 ? -6.321 -10.620 -9.296 1.00 98.25 184 ALA A N 1
ATOM 1351 C CA . ALA A 1 184 ? -7.262 -10.720 -10.408 1.00 98.25 184 ALA A CA 1
ATOM 1352 C C . ALA A 1 184 ? -8.721 -10.686 -9.919 1.00 98.25 184 ALA A C 1
ATOM 1354 O O . ALA A 1 184 ? -9.594 -10.151 -10.605 1.00 98.25 184 ALA A O 1
ATOM 1355 N N . GLY A 1 185 ? -8.973 -11.200 -8.711 1.00 98.12 185 GLY A N 1
ATOM 1356 C CA . GLY A 1 185 ? -10.267 -11.132 -8.031 1.00 98.12 185 GLY A CA 1
ATOM 1357 C C . GLY A 1 185 ? -10.547 -9.837 -7.256 1.00 98.12 185 GLY A C 1
ATOM 1358 O O . GLY A 1 185 ? -11.650 -9.685 -6.726 1.00 98.12 185 GLY A O 1
ATOM 1359 N N . LEU A 1 186 ? -9.593 -8.903 -7.159 1.00 98.44 186 LEU A N 1
ATOM 1360 C CA . LEU A 1 186 ? -9.777 -7.639 -6.440 1.00 98.44 186 LEU A CA 1
ATOM 1361 C C . LEU A 1 186 ? -10.690 -6.684 -7.225 1.00 98.44 186 LEU A C 1
ATOM 1363 O O . LEU A 1 186 ? -10.357 -6.233 -8.319 1.00 98.44 186 LEU A O 1
ATOM 1367 N N . SER A 1 187 ? -11.831 -6.320 -6.636 1.00 98.12 187 SER A N 1
ATOM 1368 C CA . SER A 1 187 ? -12.748 -5.335 -7.226 1.00 98.12 187 SER A CA 1
ATOM 1369 C C . SER A 1 187 ? -12.191 -3.909 -7.105 1.00 98.12 187 SER A C 1
ATOM 1371 O O . SER A 1 187 ? -11.617 -3.534 -6.083 1.00 98.12 187 SER A O 1
ATOM 1373 N N . LEU A 1 188 ? -12.375 -3.087 -8.144 1.00 98.44 188 LEU A N 1
ATOM 1374 C CA . LEU A 1 188 ? -11.859 -1.711 -8.172 1.00 98.44 188 LEU A CA 1
ATOM 1375 C C . LEU A 1 188 ? -12.507 -0.822 -7.103 1.00 98.44 188 LEU A C 1
ATOM 1377 O O . LEU A 1 188 ? -11.862 0.081 -6.580 1.00 98.44 188 LEU A O 1
ATOM 1381 N N . GLU A 1 189 ? -13.748 -1.108 -6.716 1.00 98.12 189 GLU A N 1
ATOM 1382 C CA . GLU A 1 189 ? -14.464 -0.437 -5.626 1.00 98.12 189 GLU A CA 1
ATOM 1383 C C . GLU A 1 189 ? -13.778 -0.609 -4.261 1.00 98.12 189 GLU A C 1
ATOM 1385 O O . GLU A 1 189 ? -14.131 0.087 -3.314 1.00 98.12 189 GLU A O 1
ATOM 1390 N N . ARG A 1 190 ? -12.803 -1.523 -4.145 1.00 98.31 190 ARG A N 1
ATOM 1391 C CA . ARG A 1 190 ? -11.996 -1.742 -2.936 1.00 98.31 190 ARG A CA 1
ATOM 1392 C C . ARG A 1 190 ? -10.684 -0.959 -2.922 1.00 98.31 190 ARG A C 1
ATOM 1394 O O . ARG A 1 190 ? -10.024 -0.943 -1.888 1.00 98.31 190 ARG A O 1
ATOM 1401 N N . CYS A 1 191 ? -10.263 -0.360 -4.037 1.00 98.50 191 CYS A N 1
ATOM 1402 C CA . CYS A 1 191 ? -8.917 0.218 -4.149 1.00 98.50 191 CYS A CA 1
ATOM 1403 C C . CYS A 1 191 ? -8.801 1.456 -5.051 1.00 98.50 191 CYS A C 1
ATOM 1405 O O . CYS A 1 191 ? -7.720 2.040 -5.125 1.00 98.50 191 CYS A O 1
ATOM 1407 N N . ALA A 1 192 ? -9.872 1.888 -5.719 1.00 98.56 192 ALA A N 1
ATOM 1408 C CA . ALA A 1 192 ? -9.870 3.045 -6.607 1.00 98.56 192 ALA A CA 1
ATOM 1409 C C . ALA A 1 192 ? -10.792 4.159 -6.105 1.00 98.56 192 ALA A C 1
ATOM 1411 O O . ALA A 1 192 ? -11.951 3.920 -5.777 1.00 98.56 192 ALA A O 1
ATOM 1412 N N . MET A 1 193 ? -10.288 5.398 -6.131 1.00 98.00 193 MET A N 1
ATOM 1413 C CA . MET A 1 193 ? -11.055 6.623 -5.870 1.00 98.00 193 MET A CA 1
ATOM 1414 C C . MET A 1 193 ? -11.818 6.624 -4.533 1.00 98.00 193 MET A C 1
ATOM 1416 O O . MET A 1 193 ? -12.881 7.235 -4.420 1.00 98.00 193 MET A O 1
ATOM 1420 N N . LEU A 1 194 ? -11.276 5.959 -3.513 1.00 98.75 194 LEU A N 1
ATOM 1421 C CA . LEU A 1 194 ? -11.896 5.851 -2.197 1.00 98.75 194 LEU A CA 1
ATOM 1422 C C . LEU A 1 194 ? -11.798 7.185 -1.453 1.00 98.75 194 LEU A C 1
ATOM 1424 O O . LEU A 1 194 ? -10.696 7.729 -1.369 1.00 98.75 194 LEU A O 1
ATOM 1428 N N . PRO A 1 195 ? -12.880 7.713 -0.855 1.00 98.44 195 PRO A N 1
ATOM 1429 C CA . PRO A 1 195 ? -12.766 8.799 0.110 1.00 98.44 195 PRO A CA 1
ATOM 1430 C C . PRO A 1 195 ? -11.749 8.430 1.195 1.00 98.44 195 PRO A C 1
ATOM 1432 O O . PRO A 1 195 ? -11.844 7.366 1.804 1.00 98.44 195 PRO A O 1
ATOM 1435 N N . ALA A 1 196 ? -10.760 9.287 1.417 1.00 98.44 196 ALA A N 1
ATOM 1436 C CA . ALA A 1 196 ? -9.676 9.011 2.347 1.00 98.44 196 ALA A CA 1
ATOM 1437 C C . ALA A 1 196 ? -9.872 9.756 3.669 1.00 98.44 196 ALA A C 1
ATOM 1439 O O . ALA A 1 196 ? -10.224 10.942 3.688 1.00 98.44 196 ALA A O 1
ATOM 1440 N N . VAL A 1 197 ? -9.578 9.060 4.766 1.00 98.56 197 VAL A N 1
ATOM 1441 C CA . VAL A 1 197 ? -9.383 9.648 6.091 1.00 98.56 197 VAL A CA 1
ATOM 1442 C C . VAL A 1 197 ? -7.947 9.389 6.517 1.00 98.56 197 VAL A C 1
ATOM 1444 O O . VAL A 1 197 ? -7.511 8.240 6.563 1.00 98.56 197 VAL A O 1
ATOM 1447 N N . VAL A 1 198 ? -7.218 10.459 6.829 1.00 98.75 198 VAL A N 1
ATOM 1448 C CA . VAL A 1 198 ? -5.835 10.392 7.310 1.00 98.75 198 VAL A CA 1
ATOM 1449 C C . VAL A 1 198 ? -5.824 10.531 8.826 1.00 98.75 198 VAL A C 1
ATOM 1451 O O . VAL A 1 198 ? -6.287 11.539 9.374 1.00 98.75 198 VAL A O 1
ATOM 1454 N N . VAL A 1 199 ? -5.287 9.513 9.490 1.00 98.56 199 VAL A N 1
ATOM 1455 C CA . VAL A 1 199 ? -5.190 9.412 10.946 1.00 98.56 199 VAL A CA 1
ATOM 1456 C C . VAL A 1 199 ? -3.738 9.603 11.348 1.00 98.56 199 VAL A C 1
ATOM 1458 O O . VAL A 1 199 ? -2.886 8.814 10.953 1.00 98.56 199 VAL A O 1
ATOM 1461 N N . ASP A 1 200 ? -3.470 10.640 12.136 1.00 98.31 200 ASP A N 1
ATOM 1462 C CA . ASP A 1 200 ? -2.171 10.808 12.783 1.00 98.31 200 ASP A CA 1
ATOM 1463 C C . ASP A 1 200 ? -2.037 9.823 13.933 1.00 98.31 200 ASP A C 1
ATOM 1465 O O . ASP A 1 200 ? -2.886 9.796 14.827 1.00 98.31 200 ASP A O 1
ATOM 1469 N N . ALA A 1 201 ? -0.969 9.036 13.924 1.00 95.00 201 ALA A N 1
ATOM 1470 C CA . ALA A 1 201 ? -0.679 8.109 15.001 1.00 95.00 201 ALA A CA 1
ATOM 1471 C C . ALA A 1 201 ? 0.825 7.846 15.123 1.00 95.00 201 ALA A C 1
ATOM 1473 O O . ALA A 1 201 ? 1.594 8.139 14.215 1.00 95.00 201 ALA A O 1
ATOM 1474 N N . ASP A 1 202 ? 1.241 7.287 16.252 1.00 92.94 202 ASP A N 1
ATOM 1475 C CA . ASP A 1 202 ? 2.621 6.885 16.519 1.00 92.94 202 ASP A CA 1
ATOM 1476 C C . ASP A 1 202 ? 2.606 5.601 17.364 1.00 92.94 202 ASP A C 1
ATOM 1478 O O . ASP A 1 202 ? 1.639 5.340 18.087 1.00 92.94 202 ASP A O 1
ATOM 1482 N N . GLY A 1 203 ? 3.656 4.789 17.260 1.00 96.25 203 GLY A N 1
ATOM 1483 C CA . GLY A 1 203 ? 3.779 3.507 17.950 1.00 96.25 203 GLY A CA 1
ATOM 1484 C C . GLY A 1 203 ? 2.614 2.542 17.678 1.00 96.25 203 GLY A C 1
ATOM 1485 O O . GLY A 1 203 ? 2.242 2.290 16.532 1.00 96.25 203 GLY A O 1
ATOM 1486 N N . ALA A 1 204 ? 2.053 1.966 18.744 1.00 97.94 204 ALA A N 1
ATOM 1487 C CA . ALA A 1 204 ? 0.946 1.016 18.666 1.00 97.94 204 ALA A CA 1
ATOM 1488 C C . ALA A 1 204 ? -0.403 1.741 18.499 1.00 97.94 204 ALA A C 1
ATOM 1490 O O . ALA A 1 204 ? -0.904 2.380 19.424 1.00 97.94 204 ALA A O 1
ATOM 1491 N N . ILE A 1 205 ? -1.014 1.605 17.324 1.00 98.56 205 ILE A N 1
ATOM 1492 C CA . ILE A 1 205 ? -2.218 2.336 16.919 1.00 98.56 205 ILE A CA 1
ATOM 1493 C C . ILE A 1 205 ? -3.461 1.578 17.405 1.00 98.56 205 ILE A C 1
ATOM 1495 O O . ILE A 1 205 ? -3.813 0.506 16.895 1.00 98.56 205 ILE A O 1
ATOM 1499 N N . GLY A 1 206 ? -4.105 2.122 18.436 1.00 98.12 206 GLY A N 1
ATOM 1500 C CA . GLY A 1 206 ? -5.296 1.574 19.082 1.00 98.12 206 GLY A CA 1
ATOM 1501 C C . GLY A 1 206 ? -6.617 2.218 18.642 1.00 98.12 206 GLY A C 1
ATOM 1502 O O . GLY A 1 206 ? -6.637 3.164 17.856 1.00 98.12 206 GLY A O 1
ATOM 1503 N N . PRO A 1 207 ? -7.755 1.725 19.166 1.00 97.81 207 PRO A N 1
ATOM 1504 C CA . PRO A 1 207 ? -9.085 2.305 18.950 1.00 97.81 207 PRO A CA 1
ATOM 1505 C C . PRO A 1 207 ? -9.232 3.796 19.282 1.00 97.81 207 PRO A C 1
ATOM 1507 O O . PRO A 1 207 ? -10.116 4.461 18.743 1.00 97.81 207 PRO A O 1
ATOM 1510 N N . ASP A 1 208 ? -8.422 4.291 20.211 1.00 96.50 208 ASP A N 1
ATOM 1511 C CA . ASP A 1 208 ? -8.492 5.615 20.827 1.00 96.50 208 ASP A CA 1
ATOM 1512 C C . ASP A 1 208 ? -8.080 6.753 19.888 1.00 96.50 208 ASP A C 1
ATOM 1514 O O . ASP A 1 208 ? -8.608 7.859 20.006 1.00 96.50 208 ASP A O 1
ATOM 1518 N N . VAL A 1 209 ? -7.202 6.474 18.923 1.00 96.06 209 VAL A N 1
ATOM 1519 C CA . VAL A 1 209 ? -6.765 7.454 17.915 1.00 96.06 209 VAL A CA 1
ATOM 1520 C C . VAL A 1 209 ? -7.597 7.403 16.630 1.00 96.06 209 VAL A C 1
ATOM 1522 O O . VAL A 1 209 ? -7.521 8.307 15.799 1.00 96.06 209 VAL A O 1
ATOM 1525 N N . LEU A 1 210 ? -8.417 6.362 16.454 1.00 96.31 210 LEU A N 1
ATOM 1526 C CA . LEU A 1 210 ? -9.219 6.176 15.248 1.00 96.31 210 LEU A CA 1
ATOM 1527 C C . LEU A 1 210 ? -10.452 7.099 15.233 1.00 96.31 210 LEU A C 1
ATOM 1529 O O . LEU A 1 210 ? -11.135 7.251 16.252 1.00 96.31 210 LEU A O 1
ATOM 1533 N N . PRO A 1 211 ? -10.821 7.653 14.063 1.00 91.06 211 PRO A N 1
ATOM 1534 C CA . PRO A 1 211 ? -11.956 8.562 13.923 1.00 91.06 211 PRO A CA 1
ATOM 1535 C C . PRO A 1 211 ? -13.254 7.896 14.379 1.00 91.06 211 PRO A C 1
ATOM 1537 O O . PRO A 1 211 ? -13.588 6.795 13.938 1.00 91.06 211 PRO A O 1
ATOM 1540 N N . GLY A 1 212 ? -14.008 8.569 15.250 1.00 91.25 212 GLY A N 1
ATOM 1541 C CA . GLY A 1 212 ? -15.335 8.110 15.658 1.00 91.25 212 GLY A CA 1
ATOM 1542 C C . GLY A 1 212 ? -16.324 8.078 14.485 1.00 91.25 212 GLY A C 1
ATOM 1543 O O . GLY A 1 212 ? -16.232 8.884 13.564 1.00 91.25 212 GLY A O 1
ATOM 1544 N N . GLY A 1 213 ? -17.307 7.175 14.542 1.00 93.25 213 GLY A N 1
ATOM 1545 C CA . GLY A 1 213 ? -18.361 7.057 13.526 1.00 93.25 213 GLY A CA 1
ATOM 1546 C C . GLY A 1 213 ? -18.142 5.917 12.528 1.00 93.25 213 GLY A C 1
ATOM 1547 O O . GLY A 1 213 ? -17.350 5.013 12.772 1.00 93.25 213 GLY A O 1
ATOM 1548 N N . ARG A 1 214 ? -18.910 5.926 11.433 1.00 96.50 214 ARG A N 1
ATOM 1549 C CA . ARG A 1 214 ? -18.821 4.920 10.362 1.00 96.50 214 ARG A CA 1
ATOM 1550 C C . ARG A 1 214 ? -17.759 5.321 9.333 1.00 96.50 214 ARG A C 1
ATOM 1552 O O . ARG A 1 214 ? -17.584 6.506 9.069 1.00 96.50 214 ARG A O 1
ATOM 1559 N N . LEU A 1 215 ? -17.099 4.325 8.751 1.00 97.44 215 LEU A N 1
ATOM 1560 C CA . LEU A 1 215 ? -16.010 4.434 7.774 1.00 97.44 215 LEU A CA 1
ATOM 1561 C C . LEU A 1 215 ? -16.356 3.727 6.452 1.00 97.44 215 LEU A C 1
ATOM 1563 O O . LEU A 1 215 ? -15.463 3.359 5.691 1.00 97.44 215 LEU A O 1
ATOM 1567 N N . ASP A 1 216 ? -17.649 3.528 6.176 1.00 96.50 216 ASP A N 1
ATOM 1568 C CA . ASP A 1 216 ? -18.114 2.847 4.965 1.00 96.50 216 ASP A CA 1
ATOM 1569 C C . ASP A 1 216 ? -17.555 3.484 3.698 1.00 96.50 216 ASP A C 1
ATOM 1571 O O . ASP A 1 216 ? -17.664 4.695 3.491 1.00 96.50 216 ASP A O 1
ATOM 1575 N N . GLY A 1 217 ? -16.990 2.652 2.825 1.00 95.25 217 GLY A N 1
ATOM 1576 C CA . GLY A 1 217 ? -16.426 3.101 1.553 1.00 95.25 217 GLY A CA 1
ATOM 1577 C C . GLY A 1 217 ? -15.092 3.839 1.679 1.00 95.25 217 GLY A C 1
ATOM 1578 O O . GLY A 1 217 ? -14.545 4.240 0.656 1.00 95.25 217 GLY A O 1
ATOM 1579 N N . MET A 1 218 ? -14.564 4.049 2.892 1.00 98.62 218 MET A N 1
ATOM 1580 C CA . MET A 1 218 ? -13.382 4.888 3.099 1.00 98.62 218 MET A CA 1
ATOM 1581 C C . MET A 1 218 ? -12.076 4.090 3.086 1.00 98.62 218 MET A C 1
ATOM 1583 O O . MET A 1 218 ? -12.006 2.964 3.588 1.00 98.62 218 MET A O 1
ATOM 1587 N N . ALA A 1 219 ? -11.024 4.723 2.568 1.00 98.88 219 ALA A N 1
ATOM 1588 C CA . ALA A 1 219 ? -9.641 4.341 2.820 1.00 98.88 219 ALA A CA 1
ATOM 1589 C C . ALA A 1 219 ? -9.158 5.014 4.111 1.00 98.88 219 ALA A C 1
ATOM 1591 O O . ALA A 1 219 ? -9.198 6.241 4.228 1.00 98.88 219 ALA A O 1
ATOM 1592 N N . VAL A 1 220 ? -8.688 4.222 5.071 1.00 98.88 220 VAL A N 1
ATOM 1593 C CA . VAL A 1 220 ? -8.110 4.724 6.324 1.00 98.88 220 VAL A CA 1
ATOM 1594 C C . VAL A 1 220 ? -6.595 4.683 6.201 1.00 98.88 220 VAL A C 1
ATOM 1596 O O . VAL A 1 220 ? -6.014 3.604 6.118 1.00 98.88 220 VAL A O 1
ATOM 1599 N N . LEU A 1 221 ? -5.967 5.856 6.157 1.00 98.88 221 LEU A N 1
ATOM 1600 C CA . LEU A 1 221 ? -4.528 6.016 5.959 1.00 98.88 221 LEU A CA 1
ATOM 1601 C C . LEU A 1 221 ? -3.877 6.423 7.283 1.00 98.88 221 LEU A C 1
ATOM 1603 O O . LEU A 1 221 ? -4.114 7.518 7.794 1.00 98.88 221 LEU A O 1
ATOM 1607 N N . LEU A 1 222 ? -3.073 5.529 7.842 1.00 98.88 222 LEU A N 1
ATOM 1608 C CA . LEU A 1 222 ? -2.353 5.712 9.094 1.00 98.88 222 LEU A CA 1
ATOM 1609 C C . LEU A 1 222 ? -1.044 6.449 8.799 1.00 98.88 222 LEU A C 1
ATOM 1611 O O . LEU A 1 222 ? -0.123 5.881 8.210 1.00 98.88 222 LEU A O 1
ATOM 1615 N N . ARG A 1 223 ? -0.996 7.729 9.171 1.00 98.81 223 ARG A N 1
ATOM 1616 C CA . ARG A 1 223 ? 0.165 8.603 9.011 1.00 98.81 223 ARG A CA 1
ATOM 1617 C C . ARG A 1 223 ? 0.990 8.588 10.284 1.00 98.81 223 ARG A C 1
ATOM 1619 O O . ARG A 1 223 ? 0.578 9.138 11.304 1.00 98.81 223 ARG A O 1
ATOM 1626 N N . THR A 1 224 ? 2.168 7.999 10.183 1.00 98.62 224 THR A N 1
ATOM 1627 C CA . THR A 1 224 ? 3.098 7.805 11.297 1.00 98.62 224 THR A CA 1
ATOM 1628 C C . THR A 1 224 ? 4.407 8.558 11.085 1.00 98.62 224 THR A C 1
ATOM 1630 O O . THR A 1 224 ? 5.144 8.836 12.029 1.00 98.62 224 THR A O 1
ATOM 1633 N N . GLY A 1 225 ? 4.693 8.955 9.839 1.00 98.31 225 GLY A N 1
ATOM 1634 C CA . GLY A 1 225 ? 5.943 9.609 9.465 1.00 98.31 225 GLY A CA 1
ATOM 1635 C C . GLY A 1 225 ? 7.144 8.663 9.442 1.00 98.31 225 GLY A C 1
ATOM 1636 O O . GLY A 1 225 ? 8.283 9.141 9.375 1.00 98.31 225 GLY A O 1
ATOM 1637 N N . TRP A 1 226 ? 6.907 7.348 9.515 1.00 98.25 226 TRP A N 1
ATOM 1638 C CA . TRP A 1 226 ? 7.945 6.321 9.439 1.00 98.25 226 TRP A CA 1
ATOM 1639 C C . TRP A 1 226 ? 8.590 6.235 8.050 1.00 98.25 226 TRP A C 1
ATOM 1641 O O . TRP A 1 226 ? 9.761 5.871 7.928 1.00 98.25 226 TRP A O 1
ATOM 1651 N N . ASP A 1 227 ? 7.879 6.684 7.013 1.00 97.88 227 ASP A N 1
ATOM 1652 C CA . ASP A 1 227 ? 8.360 6.814 5.633 1.00 97.88 227 ASP A CA 1
ATOM 1653 C C . ASP A 1 227 ? 9.664 7.617 5.506 1.00 97.88 227 ASP A C 1
ATOM 1655 O O . ASP A 1 227 ? 10.476 7.356 4.619 1.00 97.88 227 ASP A O 1
ATOM 1659 N N . ARG A 1 228 ? 9.942 8.536 6.439 1.00 97.44 228 ARG A N 1
ATOM 1660 C CA . ARG A 1 228 ? 11.214 9.284 6.503 1.00 97.44 228 ARG A CA 1
ATOM 1661 C C . ARG A 1 228 ? 12.442 8.397 6.714 1.00 97.44 228 ARG A C 1
ATOM 1663 O O . ARG A 1 228 ? 13.559 8.852 6.475 1.00 97.44 228 ARG A O 1
ATOM 1670 N N . ARG A 1 229 ? 12.255 7.167 7.200 1.00 96.25 229 ARG A N 1
ATOM 1671 C CA . ARG A 1 229 ? 13.326 6.180 7.396 1.00 96.25 229 ARG A CA 1
ATOM 1672 C C . ARG A 1 229 ? 13.540 5.294 6.170 1.00 96.25 229 ARG A C 1
ATOM 1674 O O . ARG A 1 229 ? 14.476 4.494 6.195 1.00 96.25 229 ARG A O 1
ATOM 1681 N N . TRP A 1 230 ? 12.715 5.408 5.125 1.00 96.12 230 TRP A N 1
ATOM 1682 C CA . TRP A 1 230 ? 12.834 4.596 3.913 1.00 96.12 230 TRP A CA 1
ATOM 1683 C C . TRP A 1 230 ? 14.252 4.624 3.333 1.00 96.12 230 TRP A C 1
ATOM 1685 O O . TRP A 1 230 ? 14.908 5.665 3.304 1.00 96.12 230 TRP A O 1
ATOM 1695 N N . GLY A 1 231 ? 14.741 3.464 2.891 1.00 91.88 231 GLY A N 1
ATOM 1696 C CA . GLY A 1 231 ? 16.094 3.310 2.345 1.00 91.88 231 GLY A CA 1
ATOM 1697 C C . GLY A 1 231 ? 17.225 3.387 3.380 1.00 91.88 231 GLY A C 1
ATOM 1698 O O . GLY A 1 231 ? 18.390 3.220 3.021 1.00 91.88 231 GLY A O 1
ATOM 1699 N N . THR A 1 232 ? 16.919 3.608 4.661 1.00 93.38 232 THR A N 1
ATOM 1700 C CA . THR A 1 232 ? 17.907 3.555 5.748 1.00 93.38 232 THR A CA 1
ATOM 1701 C C . THR A 1 232 ? 17.885 2.197 6.449 1.00 93.38 232 THR A C 1
ATOM 1703 O O . THR A 1 232 ? 16.889 1.475 6.411 1.00 93.38 232 THR A O 1
ATOM 1706 N N . ALA A 1 233 ? 18.965 1.870 7.167 1.00 91.50 233 ALA A N 1
ATOM 1707 C CA . ALA A 1 233 ? 19.030 0.665 7.997 1.00 91.50 233 ALA A CA 1
ATOM 1708 C C . ALA A 1 233 ? 17.952 0.624 9.100 1.00 91.50 233 ALA A C 1
ATOM 1710 O O . ALA A 1 233 ? 17.622 -0.455 9.574 1.00 91.50 233 ALA A O 1
ATOM 1711 N N . HIS A 1 234 ? 17.391 1.784 9.460 1.00 94.00 234 HIS A N 1
ATOM 1712 C CA . HIS A 1 234 ? 16.403 1.945 10.525 1.00 94.00 234 HIS A CA 1
ATOM 1713 C C . HIS A 1 234 ? 14.954 1.746 10.071 1.00 94.00 234 HIS A C 1
ATOM 1715 O O . HIS A 1 234 ? 14.036 1.848 10.880 1.00 94.00 234 HIS A O 1
ATOM 1721 N N . TYR A 1 235 ? 14.707 1.517 8.776 1.00 95.19 235 TYR A N 1
ATOM 1722 C CA . TYR A 1 235 ? 13.337 1.379 8.281 1.00 95.19 235 TYR A CA 1
ATOM 1723 C C . TYR A 1 235 ? 12.619 0.154 8.862 1.00 95.19 235 TYR A C 1
ATOM 1725 O O . TYR A 1 235 ? 11.426 0.211 9.136 1.00 95.19 235 TYR A O 1
ATOM 1733 N N . GLY A 1 236 ? 13.351 -0.941 9.075 1.00 93.81 236 GLY A N 1
ATOM 1734 C CA . GLY A 1 236 ? 12.826 -2.170 9.671 1.00 93.81 236 GLY A CA 1
ATOM 1735 C C . GLY A 1 236 ? 13.124 -2.318 11.159 1.00 93.81 236 GLY A C 1
ATOM 1736 O O . GLY A 1 236 ? 13.159 -3.450 11.641 1.00 93.81 236 GLY A O 1
ATOM 1737 N N . ASP A 1 237 ? 13.400 -1.219 11.866 1.00 95.00 237 ASP A N 1
ATOM 1738 C CA . ASP A 1 237 ? 13.615 -1.269 13.312 1.00 95.00 237 ASP A CA 1
ATOM 1739 C C . ASP A 1 237 ? 12.329 -1.727 14.036 1.00 95.00 237 ASP A C 1
ATOM 1741 O O . ASP A 1 237 ? 11.220 -1.411 13.599 1.00 95.00 237 ASP A O 1
ATOM 1745 N N . PRO A 1 238 ? 12.450 -2.476 15.147 1.00 93.81 238 PRO A N 1
ATOM 1746 C CA . PRO A 1 238 ? 11.314 -3.090 15.842 1.00 93.81 238 PRO A CA 1
ATOM 1747 C C . PRO A 1 238 ? 10.368 -2.092 16.526 1.00 93.81 238 PRO A C 1
ATOM 1749 O O . PRO A 1 238 ? 9.305 -2.491 16.989 1.00 93.81 238 PRO A O 1
ATOM 1752 N N . ASP A 1 239 ? 10.753 -0.820 16.638 1.00 95.50 239 ASP A N 1
ATOM 1753 C CA . ASP A 1 239 ? 9.937 0.267 17.188 1.00 95.50 239 ASP A CA 1
ATOM 1754 C C . ASP A 1 239 ? 9.054 0.950 16.132 1.00 95.50 239 ASP A C 1
ATOM 1756 O O . ASP A 1 239 ? 8.424 1.968 16.427 1.00 95.50 239 ASP A O 1
ATOM 1760 N N . HIS A 1 240 ? 8.985 0.401 14.915 1.00 97.19 240 HIS A N 1
ATOM 1761 C CA . HIS A 1 240 ? 8.105 0.920 13.881 1.00 97.19 240 HIS A CA 1
ATOM 1762 C C . HIS A 1 240 ? 6.631 0.945 14.344 1.00 97.19 240 HIS A C 1
ATOM 1764 O O . HIS A 1 240 ? 6.155 0.005 14.987 1.00 97.19 240 HIS A O 1
ATOM 1770 N N . PRO A 1 241 ? 5.865 1.990 13.991 1.00 98.38 241 PRO A N 1
ATOM 1771 C CA . PRO A 1 241 ? 4.437 2.050 14.261 1.00 98.38 241 PRO A CA 1
ATOM 1772 C C . PRO A 1 241 ? 3.656 0.951 13.535 1.00 98.38 241 PRO A C 1
ATOM 1774 O O . PRO A 1 241 ? 4.034 0.546 12.429 1.00 98.38 241 PRO A O 1
ATOM 1777 N N . TYR A 1 242 ? 2.559 0.496 14.142 1.00 98.75 242 TYR A N 1
ATOM 1778 C CA . TYR A 1 242 ? 1.708 -0.579 13.622 1.00 98.75 242 TYR A CA 1
ATOM 1779 C C . TYR A 1 242 ? 0.268 -0.479 14.143 1.00 98.75 242 TYR A C 1
ATOM 1781 O O . TYR A 1 242 ? 0.005 0.107 15.193 1.00 98.75 242 TYR A O 1
ATOM 1789 N N . LEU A 1 243 ? -0.681 -1.097 13.443 1.00 98.81 243 LEU A N 1
ATOM 1790 C CA . LEU A 1 243 ? -2.074 -1.222 13.861 1.00 98.81 243 LEU A CA 1
ATOM 1791 C C . LEU A 1 243 ? -2.254 -2.389 14.839 1.00 98.81 243 LEU A C 1
ATOM 1793 O O . LEU A 1 243 ? -1.914 -3.532 14.548 1.00 98.81 243 LEU A O 1
ATOM 1797 N N . THR A 1 244 ? -2.824 -2.113 16.009 1.00 98.69 244 THR A N 1
ATOM 1798 C CA . THR A 1 244 ? -3.145 -3.163 16.989 1.00 98.69 244 THR A CA 1
ATOM 1799 C C . THR A 1 244 ? -4.325 -4.020 16.526 1.00 98.69 244 THR A C 1
ATOM 1801 O O . THR A 1 244 ? -5.163 -3.573 15.744 1.00 98.69 244 THR A O 1
ATOM 1804 N N . GLU A 1 245 ? -4.463 -5.231 17.078 1.00 98.50 245 GLU A N 1
ATOM 1805 C CA . GLU A 1 245 ? -5.631 -6.093 16.832 1.00 98.50 245 GLU A CA 1
ATOM 1806 C C . GLU A 1 245 ? -6.955 -5.370 17.124 1.00 98.50 245 GLU A C 1
ATOM 1808 O O . GLU A 1 245 ? -7.866 -5.375 16.299 1.00 98.50 245 GLU A O 1
ATOM 1813 N N . ALA A 1 246 ? -7.041 -4.683 18.267 1.00 98.75 246 ALA A N 1
ATOM 1814 C CA . ALA A 1 246 ? -8.226 -3.916 18.642 1.00 98.75 246 ALA A CA 1
ATOM 1815 C C . ALA A 1 246 ? -8.493 -2.754 17.666 1.00 98.75 246 ALA A C 1
ATOM 1817 O O . ALA A 1 246 ? -9.643 -2.484 17.324 1.00 98.75 246 ALA A O 1
ATOM 1818 N N . GLY A 1 247 ? -7.443 -2.082 17.180 1.00 98.69 247 GLY A N 1
ATOM 1819 C CA . GLY A 1 247 ? -7.566 -1.064 16.135 1.00 98.69 247 GLY A CA 1
ATOM 1820 C C . GLY A 1 247 ? -8.109 -1.646 14.826 1.00 98.69 247 GLY A C 1
ATOM 1821 O O . GLY A 1 247 ? -9.047 -1.097 14.250 1.00 98.69 247 GLY A O 1
ATOM 1822 N N . ALA A 1 248 ? -7.586 -2.794 14.390 1.00 98.81 248 ALA A N 1
ATOM 1823 C CA . ALA A 1 248 ? -8.055 -3.493 13.195 1.00 98.81 248 ALA A CA 1
ATOM 1824 C C . ALA A 1 248 ? -9.523 -3.934 13.312 1.00 98.81 248 ALA A C 1
ATOM 1826 O O . ALA A 1 248 ? -10.296 -3.732 12.374 1.00 98.81 248 ALA A O 1
ATOM 1827 N N . GLN A 1 249 ? -9.934 -4.460 14.470 1.00 98.81 249 GLN A N 1
ATOM 1828 C CA . GLN A 1 249 ? -11.333 -4.808 14.750 1.00 98.81 249 GLN A CA 1
ATOM 1829 C C . GLN A 1 249 ? -12.248 -3.591 14.598 1.00 98.81 249 GLN A C 1
ATOM 1831 O O . GLN A 1 249 ? -13.278 -3.672 13.934 1.00 98.81 249 GLN A O 1
ATOM 1836 N N . VAL A 1 250 ? -11.835 -2.433 15.116 1.00 98.62 250 VAL A N 1
ATOM 1837 C CA . VAL A 1 250 ? -12.592 -1.185 14.975 1.00 98.62 250 VAL A CA 1
ATOM 1838 C C . VAL A 1 250 ? -12.737 -0.752 13.513 1.00 98.62 250 VAL A C 1
ATOM 1840 O O . VAL A 1 250 ? -13.810 -0.281 13.130 1.00 98.62 250 VAL A O 1
ATOM 1843 N N . LEU A 1 251 ? -11.703 -0.914 12.681 1.00 98.69 251 LEU A N 1
ATOM 1844 C CA . LEU A 1 251 ? -11.805 -0.616 11.246 1.00 98.69 251 LEU A CA 1
ATOM 1845 C C . LEU A 1 251 ? -12.823 -1.527 10.549 1.00 98.69 251 LEU A C 1
ATOM 1847 O O . LEU A 1 251 ? -13.643 -1.035 9.769 1.00 98.69 251 LEU A O 1
ATOM 1851 N N . VAL A 1 252 ? -12.816 -2.824 10.874 1.00 98.69 252 VAL A N 1
ATOM 1852 C CA . VAL A 1 252 ? -13.793 -3.798 10.365 1.00 98.69 252 VAL A CA 1
ATOM 1853 C C . VAL A 1 252 ? -15.210 -3.434 10.809 1.00 98.69 252 VAL A C 1
ATOM 1855 O O . VAL A 1 252 ? -16.102 -3.293 9.974 1.00 98.69 252 VAL A O 1
ATOM 1858 N N . GLU A 1 253 ? -15.422 -3.228 12.109 1.00 98.31 253 GLU A N 1
ATOM 1859 C CA . GLU A 1 253 ? -16.732 -2.909 12.692 1.00 98.31 253 GLU A CA 1
ATOM 1860 C C . GLU A 1 253 ? -17.331 -1.617 12.127 1.00 98.31 253 GLU A C 1
ATOM 1862 O O . GLU A 1 253 ? -18.549 -1.504 11.961 1.00 98.31 253 GLU A O 1
ATOM 1867 N N . ARG A 1 254 ? -16.480 -0.632 11.817 1.00 98.31 254 ARG A N 1
ATOM 1868 C CA . ARG A 1 254 ? -16.898 0.659 11.259 1.00 98.31 254 ARG A CA 1
ATOM 1869 C C . ARG A 1 254 ? -17.044 0.640 9.737 1.00 98.31 254 ARG A C 1
ATOM 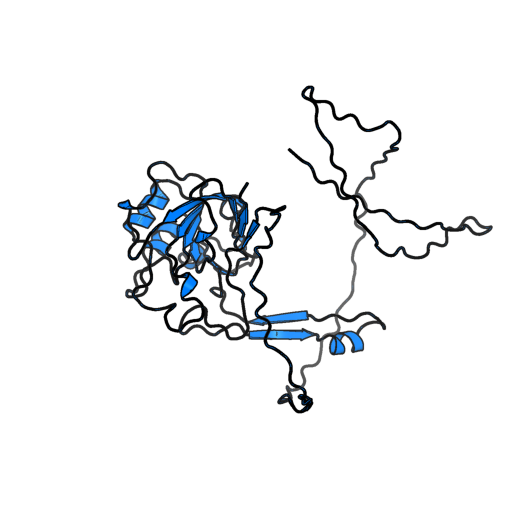1871 O O . ARG A 1 254 ? -17.549 1.624 9.201 1.00 98.31 254 ARG A O 1
ATOM 1878 N N . GLY A 1 255 ? -16.674 -0.445 9.056 1.00 98.00 255 GLY A N 1
ATOM 1879 C CA . GLY A 1 255 ? -16.897 -0.625 7.618 1.00 98.00 255 GLY A CA 1
ATOM 1880 C C . GLY A 1 255 ? -15.817 -0.027 6.712 1.00 98.00 255 GLY A C 1
ATOM 1881 O O . GLY A 1 255 ? -16.112 0.291 5.559 1.00 98.00 255 GLY A O 1
ATOM 1882 N N . ALA A 1 256 ? -14.581 0.135 7.202 1.00 98.69 256 ALA A N 1
ATOM 1883 C CA . ALA A 1 256 ? -13.468 0.579 6.362 1.00 98.69 256 ALA A CA 1
ATOM 1884 C C . ALA A 1 256 ? -13.332 -0.315 5.116 1.00 98.69 256 ALA A C 1
ATOM 1886 O O . ALA A 1 256 ? -13.528 -1.528 5.174 1.00 98.69 256 ALA A O 1
ATOM 1887 N N . THR A 1 257 ? -13.018 0.287 3.970 1.00 98.81 257 THR A N 1
ATOM 1888 C CA . THR A 1 257 ? -12.909 -0.435 2.690 1.00 98.81 257 THR A CA 1
ATOM 1889 C C . THR A 1 257 ? -11.475 -0.812 2.357 1.00 98.81 257 THR A C 1
ATOM 1891 O O . THR A 1 257 ? -11.258 -1.866 1.765 1.00 98.81 257 THR A O 1
ATOM 1894 N N . LEU A 1 258 ? -10.516 0.010 2.786 1.00 98.88 258 LEU A N 1
ATOM 1895 C CA . LEU A 1 258 ? -9.080 -0.202 2.631 1.00 98.88 258 LEU A CA 1
ATOM 1896 C C . LEU A 1 258 ? -8.352 0.367 3.853 1.00 98.88 258 LEU A C 1
ATOM 1898 O O . LEU A 1 258 ? -8.755 1.408 4.382 1.00 98.88 258 LEU A O 1
ATOM 1902 N N . ALA A 1 259 ? -7.269 -0.284 4.270 1.00 98.94 259 ALA A N 1
ATOM 1903 C CA . ALA A 1 259 ? -6.346 0.241 5.271 1.00 98.94 259 ALA A CA 1
ATOM 1904 C C . ALA A 1 259 ? -4.972 0.485 4.636 1.00 98.94 259 ALA A C 1
ATOM 1906 O O . ALA A 1 259 ? -4.471 -0.362 3.903 1.00 98.94 259 ALA A O 1
ATOM 1907 N N . GLY A 1 260 ? -4.367 1.638 4.902 1.00 98.88 260 GLY A N 1
ATOM 1908 C CA . GLY A 1 260 ? -3.029 1.981 4.432 1.00 98.88 260 GLY A CA 1
ATOM 1909 C C . GLY A 1 260 ? -2.149 2.482 5.571 1.00 98.88 260 GLY A C 1
ATOM 1910 O O . GLY A 1 260 ? -2.657 3.132 6.481 1.00 98.88 260 GLY A O 1
ATOM 1911 N N . ILE A 1 261 ? -0.845 2.215 5.523 1.00 98.94 261 ILE A N 1
ATOM 1912 C CA . ILE A 1 261 ? 0.128 2.693 6.516 1.00 98.94 261 ILE A CA 1
ATOM 1913 C C . ILE A 1 261 ? 1.443 3.114 5.848 1.00 98.94 261 ILE A C 1
ATOM 1915 O O . ILE A 1 261 ? 1.882 2.504 4.873 1.00 98.94 261 ILE A O 1
ATOM 1919 N N . ASP A 1 262 ? 2.090 4.153 6.378 1.00 98.69 262 ASP A N 1
ATOM 1920 C CA . ASP A 1 262 ? 3.408 4.642 5.933 1.00 98.69 262 ASP A CA 1
ATOM 1921 C C . ASP A 1 262 ? 4.596 3.998 6.681 1.00 98.69 262 ASP A C 1
ATOM 1923 O O . ASP A 1 262 ? 5.694 4.551 6.747 1.00 98.69 262 ASP A O 1
ATOM 1927 N N . SER A 1 263 ? 4.374 2.809 7.244 1.00 97.81 263 SER A N 1
ATOM 1928 C CA . SER A 1 263 ? 5.326 2.031 8.045 1.00 97.81 263 SER A CA 1
ATOM 1929 C C . SER A 1 263 ? 5.754 0.746 7.326 1.00 97.81 263 SER A C 1
ATOM 1931 O O . SER A 1 263 ? 5.219 0.405 6.269 1.00 97.81 263 SER A O 1
ATOM 1933 N N . VAL A 1 264 ? 6.737 0.039 7.892 1.00 95.81 264 VAL A N 1
ATOM 1934 C CA . VAL A 1 264 ? 7.309 -1.200 7.328 1.00 95.81 264 VAL A CA 1
ATOM 1935 C C . VAL A 1 264 ? 6.314 -2.362 7.288 1.00 95.81 264 VAL A C 1
ATOM 1937 O O . VAL A 1 264 ? 6.446 -3.263 6.466 1.00 95.81 264 VAL A O 1
ATOM 1940 N N . ASN A 1 265 ? 5.341 -2.370 8.193 1.00 97.38 265 ASN A N 1
ATOM 1941 C CA . ASN A 1 265 ? 4.272 -3.353 8.221 1.00 97.38 265 ASN A CA 1
ATOM 1942 C C . ASN A 1 265 ? 3.081 -2.785 9.004 1.00 97.38 265 ASN A C 1
ATOM 1944 O O . ASN A 1 265 ? 3.270 -1.989 9.928 1.00 97.38 265 ASN A O 1
ATOM 1948 N N . ILE A 1 266 ? 1.861 -3.199 8.668 1.00 98.44 266 ILE A N 1
ATOM 1949 C CA . ILE A 1 266 ? 0.653 -2.847 9.417 1.00 98.44 266 ILE A CA 1
ATOM 1950 C C . ILE A 1 266 ? 0.584 -3.576 10.761 1.00 98.44 266 ILE A C 1
ATOM 1952 O O . ILE A 1 266 ? -0.142 -3.134 11.644 1.00 98.44 266 ILE A O 1
ATOM 1956 N N . ASP A 1 267 ? 1.338 -4.661 10.940 1.00 98.44 267 ASP A N 1
ATOM 1957 C CA . ASP A 1 267 ? 1.450 -5.404 12.192 1.00 98.44 267 ASP A CA 1
ATOM 1958 C C . ASP A 1 267 ? 2.790 -5.194 12.891 1.00 98.44 267 ASP A C 1
ATOM 1960 O O . ASP A 1 267 ? 3.817 -5.013 12.250 1.00 98.44 267 ASP A O 1
ATOM 1964 N N . ASP A 1 268 ? 2.800 -5.372 14.213 1.00 97.12 268 ASP A N 1
ATOM 1965 C CA . ASP A 1 268 ? 4.027 -5.529 14.997 1.00 97.12 268 ASP A CA 1
ATOM 1966 C C . ASP A 1 268 ? 4.893 -6.667 14.434 1.00 97.12 268 ASP A C 1
ATOM 1968 O O . ASP A 1 268 ? 4.447 -7.822 14.363 1.00 97.12 268 ASP A O 1
ATOM 1972 N N . THR A 1 269 ? 6.140 -6.357 14.066 1.00 94.81 269 THR A N 1
ATOM 1973 C CA . THR A 1 269 ? 7.089 -7.330 13.509 1.00 94.81 269 THR A CA 1
ATOM 1974 C C . THR A 1 269 ? 7.915 -8.085 14.549 1.00 94.81 269 THR A C 1
ATOM 1976 O O . THR A 1 269 ? 8.547 -9.082 14.192 1.00 94.81 269 THR A O 1
ATOM 1979 N N . THR A 1 270 ? 7.856 -7.695 15.827 1.00 94.12 270 THR A N 1
ATOM 1980 C CA . THR A 1 270 ? 8.609 -8.323 16.930 1.00 94.12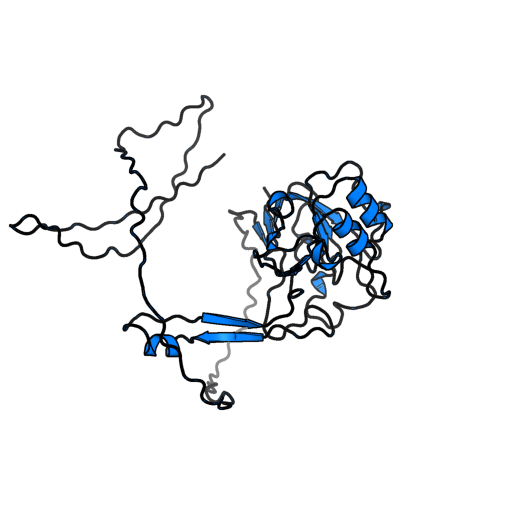 270 THR A CA 1
ATOM 1981 C C . THR A 1 270 ? 8.043 -9.677 17.356 1.00 94.12 270 THR A C 1
ATOM 1983 O O . THR A 1 270 ? 8.759 -10.514 17.913 1.00 94.12 270 THR A O 1
ATOM 1986 N N . THR A 1 271 ? 6.766 -9.929 17.061 1.00 91.44 271 THR A N 1
ATOM 1987 C CA . THR A 1 271 ? 6.110 -11.229 17.260 1.00 91.44 271 THR A CA 1
ATOM 1988 C C . THR A 1 271 ? 5.867 -11.926 15.919 1.00 91.44 271 THR A C 1
ATOM 1990 O O . THR A 1 271 ? 6.189 -11.393 14.866 1.00 91.44 271 THR A O 1
ATOM 1993 N N . GLY A 1 272 ? 5.305 -13.138 15.924 1.00 91.69 272 GLY A N 1
ATOM 1994 C CA . GLY A 1 272 ? 4.905 -13.853 14.700 1.00 91.69 272 GLY A CA 1
ATOM 1995 C C . GLY A 1 272 ? 3.399 -13.843 14.410 1.00 91.69 272 GLY A C 1
ATOM 1996 O O . GLY A 1 272 ? 2.957 -14.591 13.543 1.00 91.69 272 GLY A O 1
ATOM 1997 N N . GLN A 1 273 ? 2.591 -13.090 15.168 1.00 93.50 273 GLN A N 1
ATOM 1998 C CA . GLN A 1 273 ? 1.129 -13.270 15.185 1.00 93.50 273 GLN A CA 1
ATOM 1999 C C . GLN A 1 273 ? 0.399 -12.581 14.023 1.00 93.50 273 GLN A C 1
ATOM 2001 O O . GLN A 1 273 ? -0.551 -13.151 13.485 1.00 93.50 273 GLN A O 1
ATOM 2006 N N . ARG A 1 274 ? 0.853 -11.386 13.623 1.00 96.88 274 ARG A N 1
ATOM 2007 C CA . ARG A 1 274 ? 0.259 -10.562 12.551 1.00 96.88 274 ARG A CA 1
ATOM 2008 C C . ARG A 1 274 ? -1.289 -10.438 12.634 1.00 96.88 274 ARG A C 1
ATOM 2010 O O . ARG A 1 274 ? -2.007 -10.864 11.711 1.00 96.88 274 ARG A O 1
ATOM 2017 N N . PRO A 1 275 ? -1.845 -9.985 13.779 1.00 98.25 275 PRO A N 1
ATOM 2018 C CA . PRO A 1 275 ? -3.292 -9.933 13.991 1.00 98.25 275 PRO A CA 1
ATOM 2019 C C . PRO A 1 275 ? -4.042 -8.911 13.117 1.00 98.25 275 PRO A C 1
ATOM 2021 O O . PRO A 1 275 ? -5.188 -9.181 12.753 1.00 98.25 275 PRO A O 1
ATOM 2024 N N . ALA A 1 276 ? -3.444 -7.777 12.745 1.00 98.62 276 ALA A N 1
ATOM 2025 C CA . ALA A 1 276 ? -4.063 -6.769 11.887 1.00 98.62 276 ALA A CA 1
ATOM 2026 C C . ALA A 1 276 ? -4.268 -7.300 10.465 1.00 98.62 276 ALA A C 1
ATOM 2028 O O . ALA A 1 276 ? -5.402 -7.267 9.984 1.00 98.62 276 ALA A O 1
ATOM 2029 N N . HIS A 1 277 ? -3.247 -7.904 9.842 1.00 98.62 277 HIS A N 1
ATOM 2030 C CA . HIS A 1 277 ? -3.405 -8.615 8.567 1.00 98.62 277 HIS A CA 1
ATOM 2031 C C . HIS A 1 277 ? -4.524 -9.647 8.647 1.00 98.62 277 HIS A C 1
ATOM 2033 O O . HIS A 1 277 ? -5.404 -9.694 7.791 1.00 98.62 277 HIS A O 1
ATOM 2039 N N . THR A 1 278 ? -4.504 -10.476 9.694 1.00 98.62 278 THR A N 1
ATOM 2040 C CA . THR A 1 278 ? -5.495 -11.543 9.873 1.00 98.62 278 THR A CA 1
ATOM 2041 C C . THR A 1 278 ? -6.911 -10.976 9.958 1.00 98.62 278 THR A C 1
ATOM 2043 O O . THR A 1 278 ? -7.809 -11.473 9.285 1.00 98.62 278 THR A O 1
ATOM 2046 N N . THR A 1 279 ? -7.102 -9.918 10.742 1.00 98.88 279 THR A N 1
ATOM 2047 C CA . THR A 1 279 ? -8.409 -9.296 10.980 1.00 98.88 279 THR A CA 1
ATOM 2048 C C . THR A 1 279 ? -8.938 -8.582 9.735 1.00 98.88 279 THR A C 1
ATOM 2050 O O . THR A 1 279 ? -10.079 -8.812 9.332 1.00 98.88 279 THR A O 1
ATOM 2053 N N . LEU A 1 280 ? -8.114 -7.749 9.094 1.00 98.88 280 LEU A N 1
ATOM 2054 C CA . LEU A 1 280 ? -8.515 -6.941 7.939 1.00 98.88 280 LEU A CA 1
ATOM 2055 C C . LEU A 1 280 ? -8.784 -7.811 6.708 1.00 98.88 280 LEU A C 1
ATOM 2057 O O . LEU A 1 280 ? -9.845 -7.708 6.086 1.00 98.88 280 LEU A O 1
ATOM 2061 N N . LEU A 1 281 ? -7.868 -8.729 6.395 1.00 98.75 281 LEU A N 1
ATOM 2062 C CA . LEU A 1 281 ? -7.989 -9.580 5.214 1.00 98.75 281 LEU A CA 1
ATOM 2063 C C . LEU A 1 281 ? -9.130 -10.599 5.346 1.00 98.75 281 LEU A C 1
ATOM 2065 O O . LEU A 1 281 ? -9.762 -10.922 4.341 1.00 98.75 281 LEU A O 1
ATOM 2069 N N . ALA A 1 282 ? -9.463 -11.053 6.563 1.00 98.62 282 ALA A N 1
ATOM 2070 C CA . ALA A 1 282 ? -10.632 -11.910 6.793 1.00 98.62 282 ALA A CA 1
ATOM 2071 C C . ALA A 1 282 ? -11.949 -11.176 6.495 1.00 98.62 282 ALA A C 1
ATOM 2073 O O . ALA A 1 282 ? -12.913 -11.788 6.038 1.00 98.62 282 ALA A O 1
ATOM 2074 N N . ALA A 1 283 ? -11.982 -9.860 6.721 1.00 98.50 283 ALA A N 1
ATOM 2075 C CA . ALA A 1 283 ? -13.107 -8.995 6.380 1.00 98.50 283 ALA A CA 1
ATOM 2076 C C . ALA A 1 283 ? -13.100 -8.534 4.906 1.00 98.50 283 ALA A C 1
ATOM 2078 O O . ALA A 1 283 ? -13.982 -7.781 4.485 1.00 98.50 283 ALA A O 1
ATOM 2079 N N . GLY A 1 284 ? -12.116 -8.968 4.109 1.00 98.31 284 GLY A N 1
ATOM 2080 C CA . GLY A 1 284 ? -11.958 -8.546 2.718 1.00 98.31 284 GLY A CA 1
ATOM 2081 C C . GLY A 1 284 ? -11.517 -7.087 2.563 1.00 98.31 284 GLY A C 1
ATOM 2082 O O . GLY A 1 284 ? -11.832 -6.470 1.546 1.00 98.31 284 GLY A O 1
ATOM 2083 N N . ILE A 1 285 ? -10.851 -6.518 3.573 1.00 98.81 285 ILE A N 1
ATOM 2084 C CA . ILE A 1 285 ? -10.283 -5.165 3.548 1.00 98.81 285 ILE A CA 1
ATOM 2085 C C . ILE A 1 285 ? -8.828 -5.276 3.077 1.00 98.81 285 ILE A C 1
ATOM 2087 O O . ILE A 1 285 ? -8.015 -5.814 3.829 1.00 98.81 285 ILE A O 1
ATOM 2091 N N . PRO A 1 286 ? -8.475 -4.796 1.869 1.00 98.81 286 PRO A N 1
ATOM 2092 C CA . PRO A 1 286 ? -7.094 -4.797 1.406 1.00 98.81 286 PRO A CA 1
ATOM 2093 C C . PRO A 1 286 ? -6.207 -3.893 2.262 1.00 98.81 286 PRO A C 1
ATOM 2095 O O . PRO A 1 286 ? -6.669 -2.885 2.812 1.00 98.81 286 PRO A O 1
ATOM 2098 N N . VAL A 1 287 ? -4.926 -4.244 2.322 1.00 98.94 287 VAL A N 1
ATOM 2099 C CA . VAL A 1 287 ? -3.900 -3.510 3.070 1.00 98.94 287 VAL A CA 1
ATOM 2100 C C . VAL A 1 287 ? -2.909 -2.895 2.091 1.00 98.94 287 VAL A C 1
ATOM 2102 O O . VAL A 1 287 ? -2.522 -3.553 1.134 1.00 98.94 287 VAL A O 1
ATOM 2105 N N . VAL A 1 288 ? -2.509 -1.641 2.307 1.00 98.94 288 VAL A N 1
ATOM 2106 C CA . VAL A 1 288 ? -1.442 -0.975 1.547 1.00 98.94 288 VAL A CA 1
ATOM 2107 C C . VAL A 1 288 ? -0.321 -0.579 2.498 1.00 98.94 288 VAL A C 1
ATOM 2109 O O . VAL A 1 288 ? -0.534 0.209 3.420 1.00 98.94 288 VAL A O 1
ATOM 2112 N N . GLU A 1 289 ? 0.872 -1.111 2.272 1.00 98.62 289 GLU A N 1
ATOM 2113 C CA . GLU A 1 289 ? 2.036 -0.882 3.133 1.00 98.62 289 GLU A CA 1
ATOM 2114 C C . GLU A 1 289 ? 3.077 -0.008 2.430 1.00 98.62 289 GLU A C 1
ATOM 2116 O O . GLU A 1 289 ? 3.052 0.165 1.206 1.00 98.62 289 GLU A O 1
ATOM 2121 N N . HIS A 1 290 ? 3.999 0.553 3.216 1.00 98.25 290 HIS A N 1
ATOM 2122 C CA . HIS A 1 290 ? 5.071 1.419 2.724 1.00 98.25 290 HIS A CA 1
ATOM 2123 C C . HIS A 1 290 ? 4.566 2.641 1.942 1.00 98.25 290 HIS A C 1
ATOM 2125 O O . HIS A 1 290 ? 5.150 3.031 0.927 1.00 98.25 290 HIS A O 1
ATOM 2131 N N . LEU A 1 291 ? 3.451 3.240 2.369 1.00 98.88 291 LEU A N 1
ATOM 2132 C CA . LEU A 1 291 ? 3.036 4.534 1.830 1.00 98.88 291 LEU A CA 1
ATOM 2133 C C . LEU A 1 291 ? 4.067 5.614 2.184 1.00 98.88 291 LEU A C 1
ATOM 2135 O O . LEU A 1 291 ? 4.764 5.528 3.189 1.00 98.88 291 LEU A O 1
ATOM 2139 N N . THR A 1 292 ? 4.117 6.673 1.384 1.00 98.69 292 THR A N 1
ATOM 2140 C CA . THR A 1 292 ? 4.883 7.888 1.692 1.00 98.69 292 THR A CA 1
ATOM 2141 C C . THR A 1 292 ? 4.060 9.128 1.389 1.00 98.69 292 THR A C 1
ATOM 2143 O O . THR A 1 292 ? 2.992 9.046 0.786 1.00 98.69 292 THR A O 1
ATOM 2146 N N . GLY A 1 293 ? 4.505 10.300 1.841 1.00 98.12 293 GLY A N 1
ATOM 2147 C CA . GLY A 1 293 ? 3.879 11.563 1.445 1.00 98.12 293 GLY A CA 1
ATOM 2148 C C . GLY A 1 293 ? 2.512 11.818 2.087 1.00 98.12 293 GLY A C 1
ATOM 2149 O O . GLY A 1 293 ? 1.878 12.824 1.775 1.00 98.12 293 GLY A O 1
ATOM 2150 N N . LEU A 1 294 ? 2.069 10.985 3.041 1.00 98.62 294 LEU A N 1
ATOM 2151 C CA . LEU A 1 294 ? 0.796 11.173 3.756 1.00 98.62 294 LEU A CA 1
ATOM 2152 C C . LEU A 1 294 ? 0.720 12.526 4.490 1.00 98.62 294 LEU A C 1
ATOM 2154 O O . LEU A 1 294 ? -0.365 13.051 4.744 1.00 98.62 294 LEU A O 1
ATOM 2158 N N . HIS A 1 295 ? 1.865 13.137 4.813 1.00 97.69 295 HIS A N 1
ATOM 2159 C CA . HIS A 1 295 ? 1.950 14.481 5.398 1.00 97.69 295 HIS A CA 1
ATOM 2160 C C . HIS A 1 295 ? 1.464 15.602 4.462 1.00 97.69 295 HIS A C 1
ATOM 2162 O O . HIS A 1 295 ? 1.181 16.701 4.932 1.00 97.69 295 HIS A O 1
ATOM 2168 N N . LEU A 1 296 ? 1.346 15.332 3.159 1.00 97.44 296 LEU A N 1
ATOM 2169 C CA . LEU A 1 296 ? 0.823 16.266 2.160 1.00 97.44 296 LEU A CA 1
ATOM 2170 C C . LEU A 1 296 ? -0.707 16.209 2.044 1.00 97.44 296 LEU A C 1
ATOM 2172 O O . LEU A 1 296 ? -1.306 17.066 1.395 1.00 97.44 296 LEU A O 1
ATOM 2176 N N . LEU A 1 297 ? -1.345 15.200 2.644 1.00 97.75 297 LEU A N 1
ATOM 2177 C CA . LEU A 1 297 ? -2.788 15.004 2.562 1.00 97.75 297 LEU A CA 1
ATOM 2178 C C . LEU A 1 297 ? -3.526 15.756 3.682 1.00 97.75 297 LEU A C 1
ATOM 2180 O O . LEU A 1 297 ? -3.063 15.770 4.830 1.00 97.75 297 LEU A O 1
ATOM 2184 N N . PRO A 1 298 ? -4.711 16.328 3.395 1.00 97.00 298 PRO A N 1
ATOM 2185 C CA . PRO A 1 298 ? -5.623 16.763 4.444 1.00 97.00 298 PRO A CA 1
ATOM 2186 C C . PRO A 1 298 ? -6.181 15.550 5.203 1.00 97.00 298 PRO A C 1
ATOM 2188 O O . PRO A 1 298 ? -6.258 14.446 4.667 1.00 97.00 298 PRO A O 1
ATOM 2191 N N . HIS A 1 299 ? -6.653 15.767 6.433 1.00 97.56 299 HIS A N 1
ATOM 2192 C CA . HIS A 1 299 ? -7.285 14.709 7.233 1.00 97.56 299 HIS A CA 1
ATOM 2193 C C . HIS A 1 299 ? -8.500 14.065 6.561 1.00 97.56 299 HIS A C 1
ATOM 2195 O O . HIS A 1 299 ? -8.772 12.891 6.781 1.00 97.56 299 HIS A O 1
ATOM 2201 N N . THR A 1 300 ? -9.244 14.832 5.763 1.00 97.31 300 THR A N 1
ATOM 2202 C CA . THR A 1 300 ? -10.410 14.368 5.004 1.00 97.31 300 THR A CA 1
ATOM 2203 C C . THR A 1 300 ? -10.511 15.139 3.687 1.00 97.31 300 THR A C 1
ATOM 2205 O O . THR A 1 300 ? -9.909 16.202 3.536 1.00 97.31 300 THR A O 1
ATOM 2208 N N . GLY A 1 301 ? -11.286 14.615 2.735 1.00 95.94 301 GLY A N 1
ATOM 2209 C CA . GLY A 1 301 ? -11.583 15.277 1.456 1.00 95.94 301 GLY A CA 1
ATOM 2210 C C . GLY A 1 301 ? -10.705 14.831 0.284 1.00 95.94 301 GLY A C 1
ATOM 2211 O O . GLY A 1 301 ? -11.046 15.106 -0.866 1.00 95.94 301 GLY A O 1
ATOM 2212 N N . ALA A 1 302 ? -9.627 14.091 0.548 1.00 98.06 302 ALA A N 1
ATOM 2213 C CA . ALA A 1 302 ? -8.847 13.430 -0.492 1.00 98.06 302 ALA A CA 1
ATOM 2214 C C . ALA A 1 302 ? -9.550 12.156 -1.000 1.00 98.06 302 ALA A C 1
ATOM 2216 O O . ALA A 1 302 ? -10.342 11.545 -0.281 1.00 98.06 302 ALA A O 1
ATOM 2217 N N . HIS A 1 303 ? -9.239 11.748 -2.231 1.00 98.50 303 HIS A N 1
ATOM 2218 C CA . HIS A 1 303 ? -9.639 10.453 -2.791 1.00 98.50 303 HIS A CA 1
ATOM 2219 C C . HIS A 1 303 ? -8.395 9.620 -3.086 1.00 98.50 303 HIS A C 1
ATOM 2221 O O . HIS A 1 303 ? -7.560 10.039 -3.885 1.00 98.50 303 HIS A O 1
ATOM 2227 N N . PHE A 1 304 ? -8.272 8.462 -2.450 1.00 98.88 304 PHE A N 1
ATOM 2228 C CA . PHE A 1 304 ? -7.122 7.569 -2.516 1.00 98.88 304 PHE A CA 1
ATOM 2229 C C . PHE A 1 304 ? -7.324 6.452 -3.544 1.00 98.88 304 PHE A C 1
ATOM 2231 O O . PHE A 1 304 ? -8.413 5.892 -3.674 1.00 98.88 304 PHE A O 1
ATOM 2238 N N . THR A 1 305 ? -6.260 6.124 -4.271 1.00 98.88 305 THR A N 1
ATOM 2239 C CA . THR A 1 305 ? -6.216 5.035 -5.250 1.00 98.88 305 THR A CA 1
ATOM 2240 C C . THR A 1 305 ? -4.930 4.238 -5.069 1.00 98.88 305 THR A C 1
ATOM 2242 O O . THR A 1 305 ? -3.856 4.828 -5.016 1.00 98.88 305 THR A O 1
ATOM 2245 N N . ALA A 1 306 ? -5.036 2.911 -5.029 1.00 98.75 306 ALA A N 1
ATOM 2246 C CA . ALA A 1 306 ? -3.932 1.954 -4.946 1.00 98.75 306 ALA A CA 1
ATOM 2247 C C . ALA A 1 306 ? -4.271 0.686 -5.750 1.00 98.75 306 ALA A C 1
ATOM 2249 O O . ALA A 1 306 ? -4.360 -0.412 -5.212 1.00 98.75 306 ALA A O 1
ATOM 2250 N N . VAL A 1 307 ? -4.532 0.850 -7.048 1.00 98.56 307 VAL A N 1
ATOM 2251 C CA . VAL A 1 307 ? -4.912 -0.260 -7.934 1.00 98.56 307 VAL A CA 1
ATOM 2252 C C . VAL A 1 307 ? -3.657 -1.036 -8.359 1.00 98.56 307 VAL A C 1
ATOM 2254 O O . VAL A 1 307 ? -2.772 -0.438 -8.978 1.00 98.56 307 VAL A O 1
ATOM 2257 N N . PRO A 1 308 ? -3.561 -2.346 -8.068 1.00 98.00 308 PRO A N 1
ATOM 2258 C CA . PRO A 1 308 ? -2.480 -3.187 -8.566 1.00 98.00 308 PRO A CA 1
ATOM 2259 C C . PRO A 1 308 ? -2.760 -3.684 -9.991 1.00 98.00 308 PRO A C 1
ATOM 2261 O O . PRO A 1 308 ? -3.907 -3.675 -10.449 1.00 98.00 308 PRO A O 1
ATOM 2264 N N . PRO A 1 309 ? -1.736 -4.177 -10.707 1.00 98.12 309 PRO A N 1
ATOM 2265 C CA . PRO A 1 309 ? -1.944 -4.994 -11.892 1.00 98.12 309 PRO A CA 1
ATOM 2266 C C . PRO A 1 309 ? -2.824 -6.213 -11.584 1.00 98.12 309 PRO A C 1
ATOM 2268 O O . PRO A 1 309 ? -2.695 -6.845 -10.536 1.00 98.12 309 PRO A O 1
ATOM 2271 N N . SER A 1 310 ? -3.695 -6.567 -12.528 1.00 97.94 310 SER A N 1
ATOM 2272 C CA . SER A 1 310 ? -4.546 -7.757 -12.440 1.00 97.94 310 SER A CA 1
ATOM 2273 C C . SER A 1 310 ? -3.717 -9.001 -12.783 1.00 97.94 310 SER A C 1
ATOM 2275 O O . SER A 1 310 ? -3.588 -9.362 -13.954 1.00 97.94 310 SER A O 1
ATOM 2277 N N . ILE A 1 311 ? -3.077 -9.597 -11.773 1.00 97.62 311 ILE A N 1
ATOM 2278 C CA . ILE A 1 311 ? -2.223 -10.784 -11.927 1.00 97.62 311 ILE A CA 1
ATOM 2279 C C . ILE A 1 311 ? -2.899 -11.990 -11.275 1.00 97.62 311 ILE A C 1
ATOM 2281 O O . ILE A 1 311 ? -3.123 -12.005 -10.066 1.00 97.62 311 ILE A O 1
ATOM 2285 N N . ASP A 1 312 ? -3.188 -13.002 -12.089 1.00 97.31 312 ASP A N 1
ATOM 2286 C CA . ASP A 1 312 ? -3.758 -14.279 -11.654 1.00 97.31 312 ASP A CA 1
ATOM 2287 C C . ASP A 1 312 ? -2.750 -15.076 -10.811 1.00 97.31 312 ASP A C 1
ATOM 2289 O O . ASP A 1 312 ? -1.572 -15.198 -11.165 1.00 97.31 312 ASP A O 1
ATOM 2293 N N . GLY A 1 313 ? -3.206 -15.600 -9.676 1.00 96.56 313 GLY A N 1
ATOM 2294 C CA . GLY A 1 313 ? -2.409 -16.410 -8.756 1.00 96.56 313 GLY A CA 1
ATOM 2295 C C . GLY A 1 313 ? -1.443 -15.626 -7.862 1.00 96.56 313 GLY A C 1
ATOM 2296 O O . GLY A 1 313 ? -0.668 -16.244 -7.127 1.00 96.56 313 GLY A O 1
ATOM 2297 N N . MET A 1 314 ? -1.470 -14.289 -7.886 1.00 97.31 314 MET A N 1
ATOM 2298 C CA . MET A 1 314 ? -0.653 -13.444 -7.009 1.00 97.31 314 MET A CA 1
ATOM 2299 C C . MET A 1 314 ? -1.522 -12.672 -6.027 1.00 97.31 314 MET A C 1
ATOM 2301 O O . MET A 1 314 ? -2.467 -11.998 -6.416 1.00 97.31 314 MET A O 1
ATOM 2305 N N . ALA A 1 315 ? -1.181 -12.750 -4.743 1.00 98.00 315 ALA A N 1
ATOM 2306 C CA . ALA A 1 315 ? -1.941 -12.103 -3.679 1.00 98.00 315 ALA A CA 1
ATOM 2307 C C . ALA A 1 315 ? -1.505 -10.663 -3.377 1.00 98.00 315 ALA A C 1
ATOM 2309 O O . ALA A 1 315 ? -2.262 -9.903 -2.773 1.00 98.00 315 ALA A O 1
ATOM 2310 N N . THR A 1 316 ? -0.277 -10.318 -3.751 1.00 98.12 316 THR A N 1
ATOM 2311 C CA . THR A 1 316 ? 0.368 -9.045 -3.436 1.00 98.12 316 THR A CA 1
ATOM 2312 C C . THR A 1 316 ? 1.112 -8.569 -4.670 1.00 98.12 316 THR A C 1
ATOM 2314 O O . THR A 1 316 ? 1.597 -9.398 -5.447 1.00 98.12 316 THR A O 1
ATOM 2317 N N . PHE A 1 317 ? 1.151 -7.261 -4.910 1.00 98.31 317 PHE A N 1
ATOM 2318 C CA . PHE A 1 317 ? 1.996 -6.675 -5.953 1.00 98.31 317 PHE A CA 1
ATOM 2319 C C . PHE A 1 317 ? 2.173 -5.173 -5.728 1.00 98.31 317 PHE A C 1
ATOM 2321 O O . PHE A 1 317 ? 1.287 -4.545 -5.131 1.00 98.31 317 PHE A O 1
ATOM 2328 N N . PRO A 1 318 ? 3.262 -4.566 -6.235 1.00 98.50 318 PRO A N 1
ATOM 2329 C CA . PRO A 1 318 ? 3.448 -3.135 -6.100 1.00 98.50 318 PRO A CA 1
ATOM 2330 C C . PRO A 1 318 ? 2.348 -2.332 -6.796 1.00 98.50 318 PRO A C 1
ATOM 2332 O O . PRO A 1 318 ? 1.829 -2.712 -7.852 1.00 98.50 318 PRO A O 1
ATOM 2335 N N . VAL A 1 319 ? 2.027 -1.187 -6.206 1.00 98.62 319 VAL A N 1
ATOM 2336 C CA . VAL A 1 319 ? 1.039 -0.225 -6.696 1.00 98.62 319 VAL A CA 1
ATOM 2337 C C . VAL A 1 319 ? 1.706 1.128 -6.900 1.00 98.62 319 VAL A C 1
ATOM 2339 O O . VAL A 1 319 ? 2.671 1.472 -6.222 1.00 98.62 319 VAL A O 1
ATOM 2342 N N . ARG A 1 320 ? 1.154 1.945 -7.802 1.00 98.44 320 ARG A N 1
ATOM 2343 C CA . ARG A 1 320 ? 1.394 3.391 -7.767 1.00 98.44 320 ARG A CA 1
ATOM 2344 C C . ARG A 1 320 ? 0.235 4.036 -7.023 1.00 98.44 320 ARG A C 1
ATOM 2346 O O . ARG A 1 320 ? -0.734 4.472 -7.638 1.00 98.44 320 ARG A O 1
ATOM 2353 N N . ALA A 1 321 ? 0.311 4.005 -5.698 1.00 98.81 321 ALA A N 1
ATOM 2354 C CA . ALA A 1 321 ? -0.635 4.666 -4.822 1.00 98.81 321 ALA A CA 1
ATOM 2355 C C . ALA A 1 321 ? -0.551 6.190 -4.983 1.00 98.81 321 ALA A C 1
ATOM 2357 O O . ALA A 1 321 ? 0.540 6.765 -4.982 1.00 98.81 321 ALA A O 1
ATOM 2358 N N . PHE A 1 322 ? -1.703 6.843 -5.103 1.00 98.75 322 PHE A N 1
ATOM 2359 C CA . PHE A 1 322 ? -1.811 8.297 -5.181 1.00 98.75 322 PHE A CA 1
ATOM 2360 C C . PHE A 1 322 ? -3.128 8.779 -4.572 1.00 98.75 322 PHE A C 1
ATOM 2362 O O . PHE A 1 322 ? -4.086 8.015 -4.420 1.00 98.75 322 PHE A O 1
ATOM 2369 N N . ALA A 1 323 ? -3.196 10.071 -4.264 1.00 98.44 323 ALA A N 1
ATOM 2370 C CA . ALA A 1 323 ? -4.429 10.722 -3.852 1.00 98.44 323 ALA A CA 1
ATOM 2371 C C . ALA A 1 323 ? -4.736 11.957 -4.697 1.00 98.44 323 ALA A C 1
ATOM 2373 O O . ALA A 1 323 ? -3.844 12.724 -5.044 1.00 98.44 323 ALA A O 1
ATOM 2374 N N . HIS A 1 324 ? -6.017 12.164 -4.992 1.00 97.56 324 HIS A N 1
ATOM 2375 C CA . HIS A 1 324 ? -6.535 13.411 -5.538 1.00 97.56 324 HIS A CA 1
ATOM 2376 C C . HIS A 1 324 ? -7.055 14.306 -4.408 1.00 97.56 324 HIS A C 1
ATOM 2378 O O . HIS A 1 324 ? -7.938 13.893 -3.651 1.00 97.56 324 HIS A O 1
ATOM 2384 N N . VAL A 1 325 ? -6.544 15.532 -4.327 1.00 94.12 325 VAL A N 1
ATOM 2385 C CA . VAL A 1 325 ? -6.995 16.590 -3.417 1.00 94.12 325 VAL A CA 1
ATOM 2386 C C . VAL A 1 325 ? -7.768 17.641 -4.233 1.00 94.12 325 VAL A C 1
ATOM 2388 O O . VAL A 1 325 ? -7.168 18.243 -5.126 1.00 94.12 325 VAL A O 1
ATOM 2391 N N . PRO A 1 326 ? -9.085 17.812 -3.986 1.00 81.12 326 PRO A N 1
ATOM 2392 C CA . PRO A 1 326 ? -9.944 18.766 -4.697 1.00 81.12 326 PRO A CA 1
ATOM 2393 C C . PRO A 1 326 ? -9.602 20.245 -4.485 1.00 81.12 326 PRO A C 1
ATOM 2395 O O . PRO A 1 326 ? -9.044 20.589 -3.419 1.00 81.12 326 PRO A O 1
#

Secondary structure (DSSP, 8-state):
-PPP---B----PPPB-TTS-B-PPPPPP--B-----PPPSSS-----S--------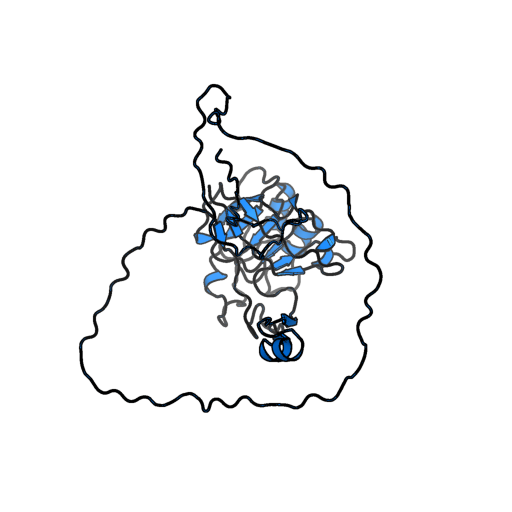------------------PPPP-PPP-TT------------------------SS-EEE-BPPP-TT--SSTTSPPPEEEEEE-HHHHHHHS-TT----EEEEE--SS-SSEEE-GGGT-TTS--STT--GGGTSSEEEEEEE--SEE-TTTSPSS--TT-EEEEE-SGGGGTTSTTTT-TT--EE-HHHHHHHHHHT-SEEEESSS-SS-SSSS--HHHHHHHHTT--EEESB--GGGS-SEEEEEE-PPP--TT-SEEE---EEE--

Foldseek 3Di:
DWDWDWDFDFDDDFDADPVGDTDDDDTDGDDTDTDTFDDDPPPDGDDPDDDDDDDDDDPDPDDDDDDDDDDDDDDDDDDDDDDPVPPDDDDDDDDDDDDDDDDDPPPDPCPFQKFWWWDDQDAQFDLDPPFGHKHKAWPAAQVNVCVVDDPPDGDTDIDIDGDQSTIKKKFALVVPDVPTDALLPDDQLLFFQFWEAEFEDAFEDAPVRDDDAAQASYEYEYEHVLLVCGRHPCQNPQRWHAYDLRNLQVCLVRHHSEYEYLGSDNDRPVDDPRNSSVSCNVSRHMYIYNTHPSVVDDRTQKTKGFRDPNDPPHRMHHTRIMIGHD

pLDDT: mean 74.61, std 31.06, range [23.08, 98.94]

Radius of gyration: 27.19 Å; chains: 1; bounding box: 72×55×84 Å

Sequence (326 aa):
MCYLAIVRRCDGSGTVDDRGRVVARAPSLSSVLAVRASASAAGTLAVPAESRHAFLDLTALGRQEGREEPKGRVDAVREAVPDFSACGHGSLAGDRAVSTCAARDAGMIVLMGLIDLSHAIEHQMTTYPGLPGPEIGVHLSFEGSAEHYDPGTEFAIGRISMIANTGTYLDTPAHRFRDGHDLAGLSLERCAMLPAVVVDADGAIGPDVLPGGRLDGMAVLLRTGWDRRWGTAHYGDPDHPYLTEAGAQVLVERGATLAGIDSVNIDDTTTGQRPAHTTLLAAGIPVVEHLTGLHLLPHTGAHFTAVPPSIDGMATFPVRAFAHVP

Organism: NCBI:txid664784